Protein AF-A0A255QPX6-F1 (afdb_monomer)

Sequence (261 aa):
MFNPVVDSLRGLQQVSTLKQIQKKLGVGRASLGSLSESVSIFDPEPLKAIAASLATQIPKADPSKFDAFAHQLTAVDGSVFKTAVRVASLSWLPSKGGGTSVGKAVDGYRMHTHFEILRGIPERVDATPAKPKGKDDEKTVLSNALQPDRCYVTDRGYAKFELFNQINAIGSSYICRARDNSKPKLLQERPLTEDDQSAGVISDTEVVLGASASNHKTQTSDHRVRFIVIQVPPHARTGSKGSNCDGYLRLVTNVMDVPAE

Nearest PDB structures (foldseek):
  4dm0-assembly1_A-2  TM=4.269E-01  e=1.582E-06  Escherichia coli
  1muh-assembly1_A-2  TM=3.968E-01  e=2.021E-06  Escherichia coli
  3ecp-assembly1_A-2  TM=4.163E-01  e=6.454E-06  Escherichia coli
  1mus-assembly1_A-2  TM=4.184E-01  e=1.119E-05  Escherichia coli

Radius of gyration: 23.7 Å; Cα contacts (8 Å, |Δi|>4): 415; chains: 1; bounding box: 60×46×63 Å

Structure (mmCIF, N/CA/C/O backbone):
data_AF-A0A255QPX6-F1
#
_entry.id   AF-A0A255QPX6-F1
#
loop_
_atom_site.group_PDB
_atom_site.id
_atom_site.type_symbol
_atom_site.label_atom_id
_atom_site.label_alt_id
_atom_site.label_comp_id
_atom_site.label_asym_id
_atom_site.label_entity_id
_atom_site.label_seq_id
_atom_site.pdbx_PDB_ins_code
_atom_site.Cartn_x
_atom_site.Cartn_y
_atom_site.Cartn_z
_atom_site.occupancy
_atom_site.B_iso_or_equiv
_atom_site.auth_seq_id
_atom_site.auth_comp_id
_at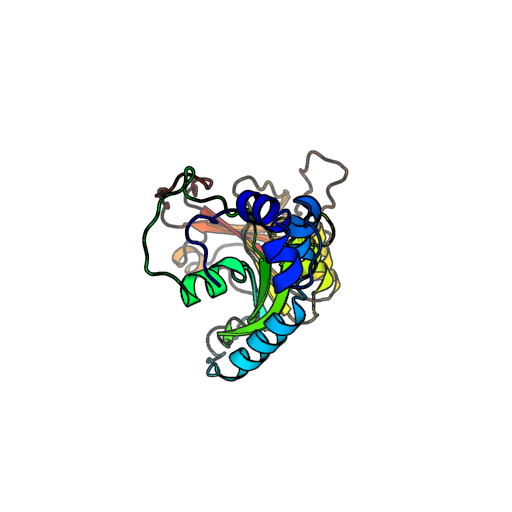om_site.auth_asym_id
_atom_site.auth_atom_id
_atom_site.pdbx_PDB_model_num
ATOM 1 N N . MET A 1 1 ? 38.443 -4.667 -24.207 1.00 35.50 1 MET A N 1
ATOM 2 C CA . MET A 1 1 ? 39.459 -3.625 -24.481 1.00 35.50 1 MET A CA 1
ATOM 3 C C . MET A 1 1 ? 39.299 -2.555 -23.407 1.00 35.50 1 MET A C 1
ATOM 5 O O . MET A 1 1 ? 38.420 -1.718 -23.539 1.00 35.50 1 MET A O 1
ATOM 9 N N . PHE A 1 2 ? 40.037 -2.660 -22.298 1.00 40.00 2 PHE A N 1
ATOM 10 C CA . PHE A 1 2 ? 39.969 -1.699 -21.190 1.00 40.00 2 PHE A CA 1
ATOM 11 C C . PHE A 1 2 ? 40.994 -0.590 -21.409 1.00 40.00 2 PHE A C 1
ATOM 13 O O . PHE A 1 2 ? 42.169 -0.877 -21.628 1.00 40.00 2 PHE A O 1
ATOM 20 N N . ASN A 1 3 ? 40.545 0.661 -21.329 1.00 45.88 3 ASN A N 1
ATOM 21 C CA . ASN A 1 3 ? 41.425 1.792 -21.089 1.00 45.88 3 ASN A CA 1
ATOM 22 C C . ASN A 1 3 ? 41.084 2.333 -19.688 1.00 45.88 3 ASN A C 1
ATOM 24 O O . ASN A 1 3 ? 40.008 2.913 -19.536 1.00 45.88 3 ASN A O 1
ATOM 28 N N . PRO A 1 4 ? 41.944 2.132 -18.671 1.00 53.84 4 PRO A N 1
ATOM 29 C CA . PRO A 1 4 ? 41.696 2.562 -17.287 1.00 53.84 4 PRO A CA 1
ATOM 30 C C . PRO A 1 4 ? 41.555 4.085 -17.124 1.00 53.84 4 PRO A C 1
ATOM 32 O O . PRO A 1 4 ? 41.241 4.560 -16.042 1.00 53.84 4 PRO A O 1
ATOM 35 N N . VAL A 1 5 ? 41.761 4.851 -18.197 1.00 57.84 5 VAL A N 1
ATOM 36 C CA . VAL A 1 5 ? 41.584 6.306 -18.244 1.00 57.84 5 VAL A CA 1
ATOM 37 C C . VAL A 1 5 ? 40.110 6.713 -18.434 1.00 57.84 5 VAL A C 1
ATOM 39 O O . VAL A 1 5 ? 39.766 7.877 -18.261 1.00 57.84 5 VAL A O 1
ATOM 42 N N . VAL A 1 6 ? 39.219 5.785 -18.807 1.00 59.41 6 VAL A N 1
ATOM 43 C CA . VAL A 1 6 ? 37.837 6.101 -19.206 1.00 59.41 6 VAL A CA 1
ATOM 44 C C . VAL A 1 6 ? 36.845 5.611 -18.152 1.00 59.41 6 VAL A C 1
ATOM 46 O O . VAL A 1 6 ? 36.385 4.475 -18.201 1.00 59.41 6 VAL A O 1
ATOM 49 N N . ASP A 1 7 ? 36.495 6.483 -17.211 1.00 61.50 7 ASP A N 1
ATOM 50 C CA . ASP A 1 7 ? 35.687 6.174 -16.019 1.00 61.50 7 ASP A CA 1
ATOM 51 C C . ASP A 1 7 ? 34.310 6.871 -15.986 1.00 61.50 7 ASP A C 1
ATOM 53 O O . ASP A 1 7 ? 33.536 6.712 -15.041 1.00 61.50 7 ASP A O 1
ATOM 57 N N . SER A 1 8 ? 33.977 7.648 -17.019 1.00 59.53 8 SER A N 1
ATOM 58 C CA . SER A 1 8 ? 32.772 8.479 -17.056 1.00 59.53 8 SER A CA 1
ATOM 59 C C . SER A 1 8 ? 32.094 8.485 -18.428 1.00 59.53 8 SER A C 1
ATOM 61 O O . SER A 1 8 ? 32.730 8.268 -19.460 1.00 59.53 8 SER A O 1
ATOM 63 N N . LEU A 1 9 ? 30.793 8.815 -18.467 1.00 59.62 9 LEU A N 1
ATOM 64 C CA . LEU A 1 9 ? 30.037 8.994 -19.721 1.00 59.62 9 LEU A CA 1
ATOM 65 C C . LEU A 1 9 ? 30.646 10.080 -20.623 1.00 59.62 9 LEU A C 1
ATOM 67 O O . LEU A 1 9 ? 30.595 9.980 -21.848 1.00 59.62 9 LEU A O 1
ATOM 71 N N . ARG A 1 10 ? 31.274 11.101 -20.025 1.00 68.31 10 ARG A N 1
ATOM 72 C CA . ARG A 1 10 ? 32.047 12.113 -20.761 1.00 68.31 10 ARG A CA 1
ATOM 73 C C . ARG A 1 10 ? 33.330 11.527 -21.342 1.00 68.31 10 ARG A C 1
ATOM 75 O O . ARG A 1 10 ? 33.638 11.811 -22.495 1.00 68.31 10 ARG A O 1
ATOM 82 N N . GLY A 1 11 ? 34.024 10.677 -20.587 1.00 72.69 11 GLY A N 1
ATOM 83 C CA . GLY A 1 11 ? 35.161 9.912 -21.090 1.00 72.69 11 GLY A CA 1
ATOM 84 C C . GLY A 1 11 ? 34.764 9.040 -22.282 1.00 72.69 11 GLY A C 1
ATOM 85 O O . GLY A 1 11 ? 35.402 9.106 -23.325 1.00 72.69 11 GLY A O 1
ATOM 86 N N . LEU A 1 12 ? 33.655 8.299 -22.191 1.00 70.88 12 LEU A N 1
ATOM 87 C CA . LEU A 1 12 ? 33.142 7.487 -23.302 1.00 70.88 12 LEU A CA 1
ATOM 88 C C . LEU A 1 12 ? 32.776 8.333 -24.527 1.00 70.88 12 LEU A C 1
ATOM 90 O O . LEU A 1 12 ? 33.110 7.960 -25.651 1.00 70.88 12 LEU A O 1
ATOM 94 N N . GLN A 1 13 ? 32.165 9.503 -24.325 1.00 76.81 13 GLN A N 1
ATOM 95 C CA . GLN A 1 13 ? 31.899 10.446 -25.410 1.00 76.81 13 GLN A CA 1
ATOM 96 C C . GLN A 1 13 ? 33.199 10.887 -26.101 1.00 76.81 13 GLN A C 1
ATOM 98 O O . GLN A 1 13 ? 33.278 10.869 -27.328 1.00 76.81 13 GLN A O 1
ATOM 103 N N . GLN A 1 14 ? 34.225 11.260 -25.334 1.00 76.44 14 GLN A N 1
ATOM 104 C CA . GLN A 1 14 ? 35.524 11.690 -25.862 1.00 76.44 14 GLN A CA 1
ATOM 105 C C . GLN A 1 14 ? 36.247 10.554 -26.587 1.00 76.44 14 GLN A C 1
ATOM 107 O O . GLN A 1 14 ? 36.809 10.749 -27.655 1.00 76.44 14 GLN A O 1
ATOM 112 N N . VAL A 1 15 ? 36.173 9.342 -26.056 1.00 80.06 15 VAL A N 1
ATOM 113 C CA . VAL A 1 15 ? 36.783 8.142 -26.636 1.00 80.06 15 VAL A CA 1
ATOM 114 C C . VAL A 1 15 ? 36.078 7.745 -27.932 1.00 80.06 15 VAL A C 1
ATOM 116 O O . VAL A 1 15 ? 36.731 7.342 -28.892 1.00 80.06 15 VAL A O 1
ATOM 119 N N . SER A 1 16 ? 34.761 7.954 -28.013 1.00 76.62 16 SER A N 1
ATOM 120 C CA . SER A 1 16 ? 33.981 7.724 -29.233 1.00 76.62 16 SER A CA 1
ATOM 121 C C . SER A 1 16 ? 34.338 8.670 -30.388 1.00 76.62 16 SER A C 1
ATOM 123 O O . SER A 1 16 ? 33.919 8.420 -31.515 1.00 76.62 16 SER A O 1
ATOM 125 N N . THR A 1 17 ? 35.112 9.743 -30.160 1.00 80.38 17 THR A N 1
ATOM 126 C CA . THR A 1 17 ? 35.624 10.609 -31.243 1.00 80.38 17 THR A CA 1
ATOM 127 C C . THR A 1 17 ? 36.955 10.121 -31.821 1.00 80.38 17 THR A C 1
ATOM 129 O O . THR A 1 17 ? 37.371 10.590 -32.882 1.00 80.38 17 THR A O 1
ATOM 132 N N . LEU A 1 18 ? 37.622 9.159 -31.172 1.00 85.50 18 LEU A N 1
ATOM 133 C CA . LEU A 1 18 ? 38.900 8.628 -31.635 1.00 85.50 18 LEU A CA 1
ATOM 134 C C . LEU A 1 18 ? 38.694 7.722 -32.854 1.00 85.50 18 LEU A C 1
ATOM 136 O O . LEU A 1 18 ? 38.097 6.648 -32.758 1.00 85.50 18 LEU A O 1
ATOM 140 N N . LYS A 1 19 ? 39.272 8.110 -33.999 1.00 81.06 19 LYS A N 1
ATOM 14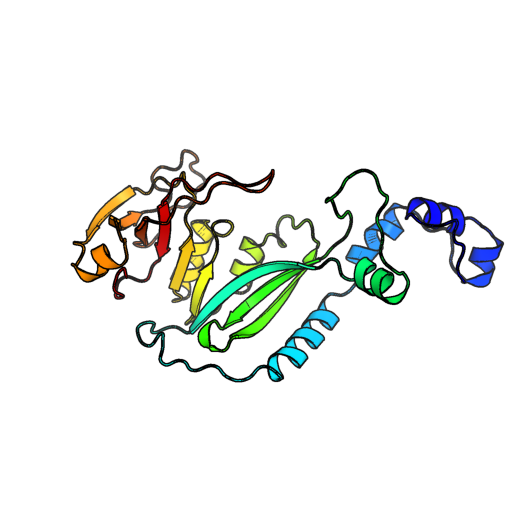1 C CA . LYS A 1 19 ? 39.158 7.376 -35.277 1.00 81.06 19 LYS A CA 1
ATOM 142 C C . LYS A 1 19 ? 39.552 5.898 -35.171 1.00 81.06 19 LYS A C 1
ATOM 144 O O . LYS A 1 19 ? 38.943 5.049 -35.813 1.00 81.06 19 LYS A O 1
ATOM 149 N N . GLN A 1 20 ? 40.553 5.572 -34.349 1.00 78.75 20 GLN A N 1
ATOM 150 C CA . GLN A 1 20 ? 40.976 4.182 -34.136 1.00 78.75 20 GLN A CA 1
ATOM 151 C C . GLN A 1 20 ? 39.896 3.334 -33.456 1.00 78.75 20 GLN A C 1
ATOM 153 O O . GLN A 1 20 ? 39.769 2.150 -33.755 1.00 78.75 20 GLN A O 1
ATOM 158 N N . ILE A 1 21 ? 39.118 3.930 -32.555 1.00 77.06 21 ILE A N 1
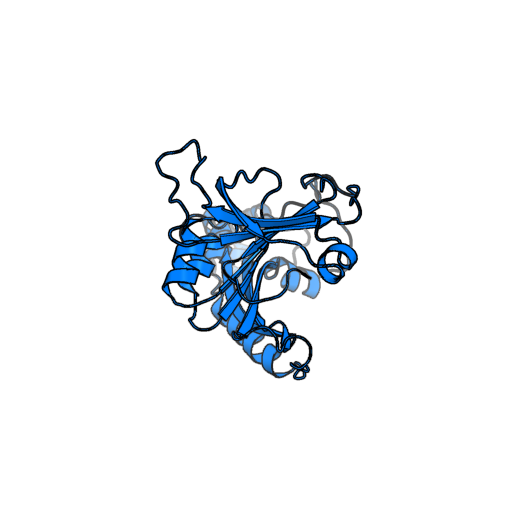ATOM 159 C CA . ILE A 1 21 ? 38.064 3.243 -31.807 1.00 77.06 21 ILE A CA 1
ATOM 160 C C . ILE A 1 21 ? 36.816 3.110 -32.670 1.00 77.06 21 ILE A C 1
ATOM 162 O O . ILE A 1 21 ? 36.255 2.022 -32.743 1.00 77.06 21 ILE A O 1
ATOM 166 N N . GLN A 1 22 ? 36.463 4.158 -33.415 1.00 81.62 22 GLN A N 1
ATOM 167 C CA . GLN A 1 22 ? 35.389 4.105 -34.410 1.00 81.62 22 GLN A CA 1
ATOM 168 C C . GLN A 1 22 ? 35.636 3.001 -35.444 1.00 81.62 22 GLN A C 1
ATOM 170 O O . GLN A 1 22 ? 34.747 2.209 -35.738 1.00 81.62 22 GLN A O 1
ATOM 175 N N . LYS A 1 23 ? 36.877 2.875 -35.933 1.00 79.56 23 LYS A N 1
ATOM 176 C CA . LYS A 1 23 ? 37.257 1.825 -36.886 1.00 79.56 23 LYS A CA 1
ATOM 177 C C . LYS A 1 23 ? 37.252 0.420 -36.271 1.00 79.56 23 LYS A C 1
ATOM 179 O O . LYS A 1 23 ? 36.915 -0.533 -36.960 1.00 79.56 23 LYS A O 1
ATOM 184 N N . LYS A 1 24 ? 37.634 0.280 -34.996 1.00 76.75 24 LYS A N 1
ATOM 185 C CA . LYS A 1 24 ? 37.677 -1.017 -34.294 1.00 76.75 24 LYS A CA 1
ATOM 186 C C . LYS A 1 24 ? 36.301 -1.526 -33.870 1.00 76.75 24 LYS A C 1
ATOM 188 O O . LYS A 1 24 ? 36.093 -2.730 -33.864 1.00 76.75 24 LYS A O 1
ATOM 193 N N . LEU A 1 25 ? 35.404 -0.626 -33.475 1.00 72.38 25 LEU A N 1
ATOM 194 C CA . LEU A 1 25 ? 34.074 -0.970 -32.968 1.00 72.38 25 LEU A CA 1
ATOM 195 C C . LEU A 1 25 ? 32.968 -0.795 -34.018 1.00 72.38 25 LEU A C 1
ATOM 197 O O . LEU A 1 25 ? 31.840 -1.195 -33.766 1.00 72.38 25 LEU A O 1
ATOM 201 N N . GLY A 1 26 ? 33.269 -0.198 -35.176 1.00 77.69 26 GLY A N 1
ATOM 202 C CA . GLY A 1 26 ? 32.294 0.033 -36.246 1.00 77.69 26 GLY A CA 1
ATOM 203 C C . GLY A 1 26 ? 31.220 1.068 -35.899 1.00 77.69 26 GLY A C 1
ATOM 204 O O . GLY A 1 26 ? 30.192 1.126 -36.564 1.00 77.69 26 GLY A O 1
ATOM 205 N N . VAL A 1 27 ? 31.438 1.878 -34.860 1.00 75.00 27 VAL A N 1
ATOM 206 C CA . VAL A 1 27 ? 30.469 2.866 -34.368 1.00 75.00 27 VAL A CA 1
ATOM 207 C C . VAL A 1 27 ? 30.934 4.291 -34.652 1.00 75.00 27 VAL A C 1
ATOM 209 O O . VAL A 1 27 ? 32.126 4.597 -34.601 1.00 75.00 27 VAL A O 1
ATOM 212 N N . GLY A 1 28 ? 29.980 5.175 -34.948 1.00 77.38 28 GLY A N 1
ATOM 213 C CA . GLY A 1 28 ? 30.224 6.610 -35.084 1.00 77.38 28 GLY A CA 1
ATOM 214 C C . GLY A 1 28 ? 30.421 7.311 -33.735 1.00 77.38 28 GLY A C 1
ATOM 215 O O . GLY A 1 28 ? 30.423 6.693 -32.670 1.00 77.38 28 GLY A O 1
ATOM 216 N N . ARG A 1 29 ? 30.567 8.640 -33.772 1.00 79.62 29 ARG A N 1
ATOM 217 C CA . ARG A 1 29 ? 30.618 9.465 -32.557 1.00 79.62 29 ARG A CA 1
ATOM 218 C C . ARG A 1 29 ? 29.315 9.314 -31.766 1.00 79.62 29 ARG A C 1
ATOM 220 O O . ARG A 1 29 ? 28.246 9.607 -32.294 1.00 79.62 29 ARG A O 1
ATOM 227 N N . ALA A 1 30 ? 29.421 8.979 -30.485 1.00 74.00 30 ALA A N 1
ATOM 228 C CA . ALA A 1 30 ? 28.289 8.991 -29.570 1.00 74.00 30 ALA A CA 1
ATOM 229 C C . ALA A 1 30 ? 28.134 10.390 -28.950 1.00 74.00 30 ALA A C 1
ATOM 231 O O . ALA A 1 30 ? 29.112 11.022 -28.536 1.00 74.00 30 ALA A O 1
ATOM 232 N N . SER A 1 31 ? 26.909 10.911 -28.899 1.00 73.12 31 SER A N 1
ATOM 233 C CA . SER A 1 31 ? 26.604 12.143 -28.165 1.00 73.12 31 SER A CA 1
ATOM 234 C C . SER A 1 31 ? 26.287 11.819 -26.701 1.00 73.12 31 SER A C 1
ATOM 236 O O . SER A 1 31 ? 25.840 10.719 -26.385 1.00 73.12 31 SER A O 1
ATOM 238 N N . LEU A 1 32 ? 26.486 12.782 -25.792 1.00 63.31 32 LEU A N 1
ATOM 239 C CA . LEU A 1 32 ? 26.073 12.620 -24.390 1.00 63.31 32 LEU A CA 1
ATOM 240 C C . LEU A 1 32 ? 24.570 12.339 -24.262 1.00 63.31 32 LEU A C 1
ATOM 242 O O . LEU A 1 32 ? 24.183 11.545 -23.414 1.00 63.31 32 LEU A O 1
ATOM 246 N N . GLY A 1 33 ? 23.746 12.955 -25.117 1.00 60.12 33 GLY A N 1
ATOM 247 C CA . GLY A 1 33 ? 22.304 12.702 -25.167 1.00 60.12 33 GLY A CA 1
ATOM 248 C C . GLY A 1 33 ? 21.988 11.252 -25.530 1.00 60.12 33 GLY A C 1
ATOM 249 O O . GLY A 1 33 ? 21.270 10.594 -24.793 1.00 60.12 33 GLY A O 1
ATOM 250 N N . SER A 1 34 ? 22.622 10.717 -26.577 1.00 61.22 34 SER A N 1
ATOM 251 C CA . SER A 1 34 ? 22.433 9.324 -27.011 1.00 61.22 34 SER A CA 1
ATOM 252 C C . SER A 1 34 ? 22.924 8.304 -25.972 1.00 61.22 34 SER A C 1
ATOM 254 O O . SER A 1 34 ? 22.276 7.286 -25.744 1.00 61.22 34 SER A O 1
ATOM 256 N N . LEU A 1 35 ? 24.028 8.593 -25.271 1.00 61.75 35 LEU A N 1
ATOM 257 C CA . LEU A 1 35 ? 24.511 7.748 -24.170 1.00 61.75 35 LEU A CA 1
ATOM 258 C C . LEU A 1 35 ? 23.591 7.817 -22.942 1.00 61.75 35 LEU A C 1
ATOM 260 O O . LEU A 1 35 ? 23.391 6.804 -22.279 1.00 61.75 35 LEU A O 1
ATOM 264 N N . SER A 1 36 ? 23.006 8.981 -22.653 1.00 54.50 36 SER A N 1
ATOM 265 C CA . SER A 1 36 ? 22.029 9.150 -21.570 1.00 54.50 36 SER A CA 1
ATOM 266 C C . SER A 1 36 ? 20.666 8.524 -21.897 1.00 54.50 36 SER A C 1
ATOM 268 O O . SER A 1 36 ? 19.962 8.118 -20.978 1.00 54.50 36 SER A O 1
ATOM 270 N N . GLU A 1 37 ? 20.307 8.412 -23.180 1.00 52.38 37 GLU A N 1
ATOM 271 C CA . GLU A 1 37 ? 19.119 7.689 -23.657 1.00 52.38 37 GLU A CA 1
ATOM 272 C C . GLU A 1 37 ? 19.296 6.164 -23.651 1.00 52.38 37 GLU A C 1
ATOM 274 O O . GLU A 1 37 ? 18.311 5.433 -23.700 1.00 52.38 37 GLU A O 1
ATOM 279 N N . SER A 1 38 ? 20.518 5.636 -23.524 1.00 52.62 38 SER A N 1
ATOM 280 C CA . SER A 1 38 ? 20.736 4.178 -23.473 1.00 52.62 38 SER A CA 1
ATOM 281 C C . SER A 1 38 ? 20.004 3.494 -22.306 1.00 52.62 38 SER A C 1
ATOM 283 O O . SER A 1 38 ? 19.569 2.353 -22.434 1.00 52.62 38 SER A O 1
ATOM 285 N N . VAL A 1 39 ? 19.774 4.219 -21.205 1.00 49.09 39 VAL A N 1
ATOM 286 C CA . VAL A 1 39 ? 18.986 3.764 -20.044 1.00 49.09 39 VAL A CA 1
ATOM 287 C C . VAL A 1 39 ? 17.479 3.734 -20.350 1.00 49.09 39 VAL A C 1
ATOM 289 O O . VAL A 1 39 ? 16.746 2.967 -19.741 1.00 49.09 39 VAL A O 1
ATOM 292 N N . SER A 1 40 ? 17.003 4.527 -21.317 1.00 49.84 40 SER A N 1
ATOM 293 C CA . SER A 1 40 ? 15.626 4.441 -21.835 1.00 49.84 40 SER A CA 1
ATOM 294 C C . SER A 1 40 ? 15.447 3.412 -22.956 1.00 49.84 40 SER A C 1
ATOM 296 O O . SER A 1 40 ? 14.315 3.130 -23.330 1.00 49.84 40 SER A O 1
ATOM 298 N N . ILE A 1 41 ? 16.540 2.855 -23.492 1.00 48.09 41 ILE A N 1
ATOM 299 C CA . ILE A 1 41 ? 16.529 1.860 -24.582 1.00 48.09 41 ILE A CA 1
ATOM 300 C C . ILE A 1 41 ? 16.632 0.422 -24.036 1.00 48.09 41 ILE A C 1
ATOM 302 O O . ILE A 1 41 ? 16.395 -0.538 -24.766 1.00 48.09 41 ILE A O 1
ATOM 306 N N . PHE A 1 42 ? 16.968 0.242 -22.756 1.00 51.81 42 PHE A N 1
ATOM 307 C CA . PHE A 1 42 ? 17.017 -1.087 -22.155 1.00 51.81 42 PHE A CA 1
ATOM 308 C C . PHE A 1 42 ? 15.599 -1.576 -21.840 1.00 51.81 42 PHE A C 1
ATOM 310 O O . PHE A 1 42 ? 14.916 -1.007 -20.989 1.00 51.81 42 PHE A O 1
ATOM 317 N N . ASP A 1 43 ? 15.174 -2.632 -22.530 1.00 56.53 43 ASP A N 1
ATOM 318 C CA . ASP A 1 43 ? 13.883 -3.275 -22.307 1.00 56.53 43 ASP A CA 1
ATOM 319 C C . ASP A 1 43 ? 13.836 -3.892 -20.891 1.00 56.53 43 ASP A C 1
ATOM 321 O O . ASP A 1 43 ? 14.721 -4.684 -20.545 1.00 56.53 43 ASP A O 1
ATOM 325 N N . PRO A 1 44 ? 12.867 -3.519 -20.034 1.00 59.88 44 PRO A N 1
ATOM 326 C CA . PRO A 1 44 ? 12.699 -4.111 -18.711 1.00 59.88 44 PRO A CA 1
ATOM 327 C C . PRO A 1 44 ? 12.092 -5.524 -18.725 1.00 59.88 44 PRO A C 1
ATOM 329 O O . PRO A 1 44 ? 12.206 -6.229 -17.717 1.00 59.88 44 PRO A O 1
ATOM 332 N N . GLU A 1 45 ? 11.461 -5.965 -19.817 1.00 65.88 45 GLU A N 1
ATOM 333 C CA . GLU A 1 45 ? 10.769 -7.264 -19.878 1.00 65.88 45 GLU A CA 1
ATOM 334 C C . GLU A 1 45 ? 11.664 -8.479 -19.538 1.00 65.88 45 GLU A C 1
ATOM 336 O O . GLU A 1 45 ? 11.217 -9.359 -18.794 1.00 65.88 45 GLU A O 1
ATOM 341 N N . PRO A 1 46 ? 12.951 -8.546 -19.936 1.00 66.31 46 PRO A N 1
ATOM 342 C CA . PRO A 1 46 ? 13.840 -9.631 -19.519 1.00 66.31 46 PRO A CA 1
ATOM 343 C C . PRO A 1 46 ? 14.034 -9.739 -17.996 1.00 66.31 46 PRO A C 1
ATOM 345 O O . PRO A 1 46 ? 14.149 -10.845 -17.469 1.00 66.31 46 PRO A O 1
ATOM 348 N N . LEU A 1 47 ? 14.041 -8.620 -17.258 1.00 60.97 47 LEU A N 1
ATOM 349 C CA . LEU A 1 47 ? 14.165 -8.644 -15.791 1.00 60.97 47 LEU A CA 1
ATOM 350 C C . LEU A 1 47 ? 12.907 -9.209 -15.126 1.00 60.97 47 LEU A C 1
ATOM 352 O O . LEU A 1 47 ? 13.004 -9.938 -14.138 1.00 60.97 47 LEU A O 1
ATOM 356 N N . LYS A 1 48 ? 11.736 -8.913 -15.691 1.00 64.75 48 LYS A N 1
ATOM 357 C CA . LYS A 1 48 ? 10.453 -9.467 -15.252 1.00 64.75 48 LYS A CA 1
ATOM 358 C C . LYS A 1 48 ? 10.399 -10.980 -15.456 1.00 64.75 48 LYS A C 1
ATOM 360 O O . LYS A 1 48 ? 9.972 -11.692 -14.550 1.00 64.75 48 LYS A O 1
ATOM 365 N N . ALA A 1 49 ? 10.916 -11.483 -16.579 1.00 69.50 49 ALA A N 1
ATOM 366 C CA . ALA A 1 49 ? 11.024 -12.922 -16.825 1.00 69.50 49 ALA A CA 1
ATOM 367 C C . ALA A 1 49 ? 11.945 -13.628 -15.809 1.00 69.50 49 ALA A C 1
ATOM 369 O O . ALA A 1 49 ? 11.594 -14.686 -15.287 1.00 69.50 49 ALA A O 1
ATOM 370 N N . ILE A 1 50 ? 13.092 -13.023 -15.471 1.00 69.25 50 ILE A N 1
ATOM 371 C CA . ILE A 1 50 ? 14.004 -13.554 -14.442 1.00 69.25 50 ILE A CA 1
ATOM 372 C C . ILE A 1 50 ? 13.323 -13.572 -13.069 1.00 69.25 50 ILE A C 1
ATOM 374 O O . ILE A 1 50 ? 13.389 -14.578 -12.366 1.00 69.25 50 ILE A O 1
ATOM 378 N N . ALA A 1 51 ? 12.644 -12.486 -12.691 1.00 66.62 51 ALA A N 1
ATOM 379 C CA . ALA A 1 51 ? 11.937 -12.412 -11.416 1.00 66.62 51 ALA A CA 1
ATOM 380 C C . ALA A 1 51 ? 10.822 -13.467 -11.316 1.00 66.62 51 ALA A C 1
ATOM 382 O O . ALA A 1 51 ? 10.744 -14.168 -10.309 1.00 66.62 51 ALA A O 1
ATOM 383 N N . ALA A 1 52 ? 10.026 -13.643 -12.376 1.00 71.06 52 ALA A N 1
ATOM 384 C CA . ALA A 1 52 ? 8.996 -14.679 -12.443 1.00 71.06 52 ALA A CA 1
ATOM 385 C C . ALA A 1 52 ? 9.589 -16.094 -12.314 1.00 71.06 52 ALA A C 1
ATOM 387 O O . ALA A 1 52 ? 9.056 -16.924 -11.582 1.00 71.06 52 ALA A O 1
ATOM 388 N N . SER A 1 53 ? 10.729 -16.358 -12.962 1.00 69.50 53 SER A N 1
ATOM 389 C CA . SER A 1 53 ? 11.429 -17.643 -12.851 1.00 69.50 53 SER A CA 1
ATOM 390 C C . SER A 1 53 ? 12.018 -17.902 -11.460 1.00 69.50 53 SER A C 1
ATOM 392 O O . SER A 1 53 ? 12.170 -19.060 -11.075 1.00 69.50 53 SER A O 1
ATOM 394 N N . LEU A 1 54 ? 12.410 -16.863 -10.723 1.00 67.44 54 LEU A N 1
ATOM 395 C CA . LEU A 1 54 ? 12.923 -17.005 -9.358 1.00 67.44 54 LEU A CA 1
ATOM 396 C C . LEU A 1 54 ? 11.789 -17.147 -8.338 1.00 67.44 54 LEU A C 1
ATOM 398 O O . LEU A 1 54 ? 11.956 -17.853 -7.346 1.00 67.44 54 LEU A O 1
ATOM 402 N N . ALA A 1 55 ? 10.626 -16.543 -8.598 1.00 65.88 55 ALA A N 1
ATOM 403 C CA . ALA A 1 55 ? 9.450 -16.647 -7.735 1.00 65.88 55 ALA A CA 1
ATOM 404 C C . ALA A 1 55 ? 9.006 -18.105 -7.518 1.00 65.88 55 ALA A C 1
ATOM 406 O O . ALA A 1 55 ? 8.547 -18.455 -6.434 1.00 65.88 55 ALA A O 1
ATOM 407 N N . THR A 1 56 ? 9.210 -18.985 -8.506 1.00 70.94 56 THR A N 1
ATOM 408 C CA . THR A 1 56 ? 8.854 -20.411 -8.403 1.00 70.94 56 THR A CA 1
ATOM 409 C C . THR A 1 56 ? 9.766 -21.220 -7.479 1.00 70.94 56 THR A C 1
ATOM 411 O O . THR A 1 56 ? 9.456 -22.371 -7.188 1.00 70.94 56 THR A O 1
ATOM 414 N N . GLN A 1 57 ? 10.903 -20.667 -7.045 1.00 70.25 57 GLN A N 1
ATOM 415 C CA . GLN A 1 57 ? 11.880 -21.363 -6.194 1.00 70.25 57 GLN A CA 1
ATOM 416 C C . GLN A 1 57 ? 11.663 -21.104 -4.698 1.00 70.25 57 GLN A C 1
ATOM 418 O O . GLN A 1 57 ? 12.378 -21.659 -3.865 1.00 70.25 57 GLN A O 1
ATOM 423 N N . ILE A 1 58 ? 10.697 -20.257 -4.346 1.00 62.72 58 ILE A N 1
ATOM 424 C CA . ILE A 1 58 ? 10.429 -19.884 -2.961 1.00 62.72 58 ILE A CA 1
ATOM 425 C C . ILE A 1 58 ? 9.425 -20.885 -2.355 1.00 62.72 58 ILE A C 1
ATOM 427 O O . ILE A 1 58 ? 8.406 -21.185 -2.984 1.00 62.72 58 ILE A O 1
ATOM 431 N N . PRO A 1 59 ? 9.689 -21.434 -1.154 1.00 58.62 59 PRO A N 1
ATOM 432 C CA . PRO A 1 59 ? 8.773 -22.360 -0.493 1.00 58.62 59 PRO A CA 1
ATOM 433 C C . PRO A 1 59 ? 7.442 -21.685 -0.136 1.00 58.62 59 PRO A C 1
ATOM 435 O O . PRO A 1 59 ? 7.406 -20.516 0.237 1.00 58.62 59 PRO A O 1
ATOM 438 N N . LYS A 1 60 ? 6.339 -22.442 -0.214 1.00 57.88 60 LYS A N 1
ATOM 439 C CA . LYS A 1 60 ? 5.013 -21.968 0.211 1.00 57.88 60 LYS A CA 1
ATOM 440 C C . LYS A 1 60 ? 5.013 -21.713 1.718 1.00 57.88 60 LYS A C 1
ATOM 442 O O . LYS A 1 60 ? 5.382 -22.606 2.478 1.00 57.88 60 LYS A O 1
ATOM 447 N N . ALA A 1 61 ? 4.565 -20.535 2.134 1.00 58.25 61 ALA A N 1
ATOM 448 C CA . ALA A 1 61 ? 4.354 -20.231 3.544 1.00 58.25 61 ALA A CA 1
ATOM 449 C C . ALA A 1 61 ? 2.917 -20.553 4.007 1.00 58.25 61 ALA A C 1
ATOM 451 O O . ALA A 1 61 ? 2.009 -20.761 3.197 1.00 58.25 61 ALA A O 1
ATOM 452 N N . ASP A 1 62 ? 2.777 -20.705 5.326 1.00 58.09 62 ASP A N 1
ATOM 453 C CA . ASP A 1 62 ? 1.580 -21.184 6.022 1.00 58.09 62 ASP A CA 1
ATOM 454 C C . ASP A 1 62 ? 0.549 -20.045 6.193 1.00 58.09 62 ASP A C 1
ATOM 456 O O . ASP A 1 62 ? 0.862 -19.042 6.844 1.00 58.09 62 ASP A O 1
ATOM 460 N N . PRO A 1 63 ? -0.661 -20.161 5.613 1.00 57.78 63 PRO A N 1
ATOM 461 C CA . PRO A 1 63 ? -1.675 -19.106 5.640 1.00 57.78 63 PRO A CA 1
ATOM 462 C C . PRO A 1 63 ? -2.390 -18.947 6.992 1.00 57.78 63 PRO A C 1
ATOM 464 O O . PRO A 1 63 ? -3.008 -17.907 7.206 1.00 57.78 63 PRO A O 1
ATOM 467 N N . SER A 1 64 ? -2.268 -19.913 7.914 1.00 58.53 64 SER A N 1
ATOM 468 C CA . SER A 1 64 ? -3.056 -19.996 9.163 1.00 58.53 64 SER A CA 1
ATOM 469 C C . SER A 1 64 ? -2.920 -18.806 10.125 1.00 58.53 64 SER A C 1
ATOM 471 O O . SER A 1 64 ? -3.698 -18.661 11.062 1.00 58.53 64 SER A O 1
ATOM 473 N N . LYS A 1 65 ? -1.938 -17.921 9.919 1.00 56.56 65 LYS A N 1
ATOM 474 C CA . LYS A 1 65 ? -1.718 -16.743 10.775 1.00 56.56 65 LYS A CA 1
ATOM 475 C C . LYS A 1 65 ? -2.612 -15.541 10.452 1.00 56.56 65 LYS A C 1
ATOM 477 O O . LYS A 1 65 ? -2.530 -14.548 11.167 1.00 56.56 65 LYS A O 1
ATOM 482 N N . PHE A 1 66 ? -3.423 -15.594 9.392 1.00 59.81 66 PHE A N 1
ATOM 483 C CA . PHE A 1 66 ? -4.174 -14.432 8.895 1.00 59.81 66 PHE A CA 1
ATOM 484 C C . PHE A 1 66 ? -5.606 -14.765 8.443 1.00 59.81 66 PHE A C 1
ATOM 486 O O . PHE A 1 66 ? -6.163 -14.059 7.601 1.00 59.81 66 PHE A O 1
ATOM 493 N N . ASP A 1 67 ? -6.223 -15.795 9.028 1.00 64.12 67 ASP A N 1
ATOM 494 C CA . ASP A 1 67 ? -7.579 -16.268 8.687 1.00 64.12 67 ASP A CA 1
ATOM 495 C C . ASP A 1 67 ? -8.677 -15.192 8.830 1.00 64.12 67 ASP A C 1
ATOM 497 O O . ASP A 1 67 ? -9.761 -15.323 8.266 1.00 64.12 67 ASP A O 1
ATOM 501 N N . ALA A 1 68 ? -8.396 -14.100 9.546 1.00 62.84 68 ALA A N 1
ATOM 502 C CA . ALA A 1 68 ? -9.305 -12.967 9.710 1.00 62.84 68 ALA A CA 1
ATOM 503 C C . ALA A 1 68 ? -9.509 -12.129 8.429 1.00 62.84 68 ALA A C 1
ATOM 505 O O . ALA A 1 68 ? -10.461 -11.352 8.354 1.00 62.84 68 ALA A O 1
ATOM 506 N N . PHE A 1 69 ? -8.640 -12.252 7.417 1.00 64.00 69 PHE A N 1
ATOM 507 C CA . PHE A 1 69 ? -8.753 -11.490 6.171 1.00 64.00 69 PHE A CA 1
ATOM 508 C C . PHE A 1 69 ? -9.389 -12.330 5.058 1.00 64.00 69 PHE A C 1
ATOM 510 O O . PHE A 1 69 ? -8.811 -13.306 4.593 1.00 64.00 69 PHE A O 1
ATOM 517 N N . ALA A 1 70 ? -10.552 -11.896 4.560 1.00 67.19 70 ALA A N 1
ATOM 518 C CA . ALA A 1 70 ? -11.259 -12.570 3.464 1.00 67.19 70 ALA A CA 1
ATOM 519 C C . ALA A 1 70 ? -10.550 -12.463 2.094 1.00 67.19 70 ALA A C 1
ATOM 521 O O . ALA A 1 70 ? -10.838 -13.241 1.187 1.00 67.19 70 ALA A O 1
ATOM 522 N N . HIS A 1 71 ? -9.628 -11.505 1.936 1.00 67.88 71 HIS A N 1
ATOM 523 C CA . HIS A 1 71 ? -8.940 -11.202 0.677 1.00 67.88 71 HIS A CA 1
ATOM 524 C C . HIS A 1 71 ? -7.458 -11.591 0.706 1.00 67.88 71 HIS A C 1
ATOM 526 O O . HIS A 1 71 ? -6.819 -11.600 1.760 1.00 67.88 71 HIS A O 1
ATOM 532 N N . GLN A 1 72 ? -6.867 -11.810 -0.474 1.00 67.44 72 GLN A N 1
ATOM 533 C CA . GLN A 1 72 ? -5.446 -12.140 -0.588 1.00 67.44 72 GLN A CA 1
ATOM 534 C C . GLN A 1 72 ? -4.561 -10.947 -0.179 1.00 67.44 72 GLN A C 1
ATOM 536 O O . GLN A 1 72 ? -4.541 -9.899 -0.836 1.00 67.44 72 GLN A O 1
ATOM 541 N N . LEU A 1 73 ? -3.796 -11.115 0.903 1.00 63.59 73 LEU A N 1
ATOM 542 C CA . LEU A 1 73 ? -2.878 -10.102 1.430 1.00 63.59 73 LEU A CA 1
ATOM 543 C C . LEU A 1 73 ? -1.689 -9.872 0.482 1.00 63.59 73 LEU A C 1
ATOM 545 O O . LEU A 1 73 ? -0.831 -10.741 0.307 1.00 63.59 73 LEU A O 1
ATOM 549 N N . THR A 1 74 ? -1.624 -8.675 -0.103 1.00 66.62 74 THR A N 1
ATOM 550 C CA . THR A 1 74 ? -0.608 -8.277 -1.087 1.00 66.62 74 THR A CA 1
ATOM 551 C C . THR A 1 74 ? 0.127 -7.023 -0.611 1.00 66.62 74 THR A C 1
ATOM 553 O O . THR A 1 74 ? -0.431 -5.927 -0.616 1.00 66.62 74 THR A O 1
ATOM 556 N N . ALA A 1 75 ? 1.388 -7.159 -0.208 1.00 65.06 75 ALA A N 1
ATOM 557 C CA . ALA A 1 75 ? 2.263 -6.026 0.069 1.00 65.06 75 ALA A CA 1
ATOM 558 C C . ALA A 1 75 ? 2.742 -5.421 -1.250 1.00 65.06 75 ALA A C 1
ATOM 560 O O . ALA A 1 75 ? 3.130 -6.146 -2.163 1.00 65.06 75 ALA A O 1
ATOM 561 N N . VAL A 1 76 ? 2.743 -4.096 -1.352 1.00 59.03 76 VAL A N 1
ATOM 562 C CA . VAL A 1 76 ? 3.262 -3.401 -2.534 1.00 59.03 76 VAL A CA 1
ATOM 563 C C . VAL A 1 76 ? 4.404 -2.491 -2.124 1.00 59.03 76 VAL A C 1
ATOM 565 O O . VAL A 1 76 ? 4.223 -1.601 -1.294 1.00 59.03 76 VAL A O 1
ATOM 568 N N . ASP A 1 77 ? 5.573 -2.703 -2.729 1.00 60.84 77 ASP A N 1
ATOM 569 C CA . ASP A 1 77 ? 6.751 -1.864 -2.508 1.00 60.84 77 ASP A CA 1
ATOM 570 C C . ASP A 1 77 ? 7.492 -1.540 -3.815 1.00 60.84 77 ASP A C 1
ATOM 572 O O . ASP A 1 77 ? 7.514 -2.323 -4.771 1.00 60.84 77 ASP A O 1
ATOM 576 N N . GLY A 1 78 ? 8.093 -0.349 -3.847 1.00 46.62 78 GLY A N 1
ATOM 577 C CA . GLY A 1 78 ? 8.857 0.195 -4.965 1.00 46.62 78 GLY A CA 1
ATOM 578 C C . GLY A 1 78 ? 10.354 0.219 -4.653 1.00 46.62 78 GLY A C 1
ATOM 579 O O . GLY A 1 78 ? 10.855 1.136 -4.005 1.00 46.62 78 GLY A O 1
ATOM 580 N N . SER A 1 79 ? 11.113 -0.748 -5.164 1.00 52.88 79 SER A N 1
ATOM 581 C CA . SER A 1 79 ? 12.560 -0.856 -4.936 1.00 52.88 79 SER A CA 1
ATOM 582 C C . SER A 1 79 ? 13.370 -0.372 -6.136 1.00 52.88 79 SER A C 1
ATOM 584 O O . SER A 1 79 ? 13.221 -0.868 -7.247 1.00 52.88 79 SER A O 1
ATOM 586 N N . VAL A 1 80 ? 14.285 0.583 -5.940 1.00 51.59 80 VAL A N 1
ATOM 587 C CA . VAL A 1 80 ? 15.182 1.038 -7.019 1.00 51.59 80 VAL A CA 1
ATOM 588 C C . VAL A 1 80 ? 16.427 0.161 -7.082 1.00 51.59 80 VAL A C 1
ATOM 590 O O . VAL A 1 80 ? 17.339 0.295 -6.259 1.00 51.59 80 VAL A O 1
ATOM 593 N N . PHE A 1 81 ? 16.511 -0.685 -8.104 1.00 53.03 81 PHE A N 1
ATOM 594 C CA . PHE A 1 81 ? 17.701 -1.473 -8.369 1.00 53.03 81 PHE A CA 1
ATOM 595 C C . PHE A 1 81 ? 18.662 -0.702 -9.278 1.00 53.03 81 PHE A C 1
ATOM 597 O O . PHE A 1 81 ? 18.358 -0.263 -10.391 1.00 53.03 81 PHE A O 1
ATOM 604 N N . LYS A 1 82 ? 19.882 -0.523 -8.776 1.00 52.72 82 LYS A N 1
ATOM 605 C CA . LYS A 1 82 ? 21.010 -0.013 -9.554 1.00 52.72 82 LYS A CA 1
ATOM 606 C C . LYS A 1 82 ? 21.597 -1.225 -10.266 1.00 52.72 82 LYS A C 1
ATOM 608 O O . LYS A 1 82 ? 22.437 -1.857 -9.651 1.00 52.72 82 LYS A O 1
ATOM 613 N N . THR A 1 83 ? 21.143 -1.620 -11.457 1.00 53.16 83 THR A N 1
ATOM 614 C CA . THR A 1 83 ? 21.520 -2.956 -11.988 1.00 53.16 83 THR A CA 1
ATOM 615 C C . THR A 1 83 ? 22.396 -2.921 -13.229 1.00 53.16 83 THR A C 1
ATOM 617 O O . THR A 1 83 ? 23.399 -3.613 -13.221 1.00 53.16 83 THR A O 1
ATOM 620 N N . ALA A 1 84 ? 22.157 -2.088 -14.245 1.00 49.50 84 ALA A N 1
ATOM 621 C CA . ALA A 1 84 ? 23.019 -2.132 -15.439 1.00 49.50 84 ALA A CA 1
ATOM 622 C C . ALA A 1 84 ? 24.487 -1.793 -15.104 1.00 49.50 84 ALA A C 1
ATOM 624 O O . ALA A 1 84 ? 25.397 -2.557 -15.409 1.00 49.50 84 ALA A O 1
ATOM 625 N N . VAL A 1 85 ? 24.712 -0.708 -14.355 1.00 48.66 85 VAL A N 1
ATOM 626 C CA . VAL A 1 85 ? 26.060 -0.312 -13.918 1.00 48.66 85 VAL A CA 1
ATOM 627 C C . VAL A 1 85 ? 26.566 -1.171 -12.762 1.00 48.66 85 VAL A C 1
ATOM 629 O O . VAL A 1 85 ? 27.765 -1.369 -12.677 1.00 48.66 85 VAL A O 1
ATOM 632 N N . ARG A 1 86 ? 25.704 -1.701 -11.879 1.00 41.72 86 ARG A N 1
ATOM 633 C CA . ARG A 1 86 ? 26.152 -2.473 -10.704 1.00 41.72 86 ARG A CA 1
ATOM 634 C C . ARG A 1 86 ? 26.390 -3.944 -10.995 1.00 41.72 86 ARG A C 1
ATOM 636 O O . ARG A 1 86 ? 27.291 -4.502 -10.405 1.00 41.72 86 ARG A O 1
ATOM 643 N N . VAL A 1 87 ? 25.643 -4.561 -11.905 1.00 45.59 87 VAL A N 1
ATOM 644 C CA . VAL A 1 87 ? 25.979 -5.887 -12.438 1.00 45.59 87 VAL A CA 1
ATOM 645 C C . VAL A 1 87 ? 27.227 -5.762 -13.302 1.00 45.59 87 VAL A C 1
ATOM 647 O O . VAL A 1 87 ? 28.152 -6.532 -13.091 1.00 45.59 87 VAL A O 1
ATOM 650 N N . ALA A 1 88 ? 27.350 -4.736 -14.155 1.00 43.62 88 ALA A N 1
ATOM 651 C CA . ALA A 1 88 ? 28.595 -4.482 -14.888 1.00 43.62 88 ALA A CA 1
ATOM 652 C C . ALA A 1 88 ? 29.789 -4.138 -13.968 1.00 43.62 88 ALA A C 1
ATOM 654 O O . ALA A 1 88 ? 30.903 -4.582 -14.233 1.00 43.62 88 ALA A O 1
ATOM 655 N N . SER A 1 89 ? 29.582 -3.401 -12.869 1.00 41.22 89 SER A N 1
ATOM 656 C CA . SER A 1 89 ? 30.656 -3.030 -11.935 1.00 41.22 89 SER A CA 1
ATOM 657 C C . SER A 1 89 ? 31.004 -4.128 -10.931 1.00 41.22 89 SER A C 1
ATOM 659 O O . SER A 1 89 ? 32.180 -4.295 -10.630 1.00 41.22 89 SER A O 1
ATOM 661 N N . LEU A 1 90 ? 30.030 -4.916 -10.458 1.00 38.03 90 LEU A N 1
ATOM 662 C CA . LEU A 1 90 ? 30.266 -6.102 -9.622 1.00 38.03 90 LEU A CA 1
ATOM 663 C C . LEU A 1 90 ? 30.860 -7.259 -10.431 1.00 38.03 90 LEU A C 1
ATOM 665 O O . LEU A 1 90 ? 31.586 -8.067 -9.863 1.00 38.03 90 LEU A O 1
ATOM 669 N N . SER A 1 91 ? 30.602 -7.324 -11.742 1.00 39.38 91 SER A N 1
ATOM 670 C CA . SER A 1 91 ? 31.252 -8.305 -12.618 1.00 39.38 91 SER A CA 1
ATOM 671 C C . SER A 1 91 ? 32.737 -8.004 -12.824 1.00 39.38 91 SER A C 1
ATOM 673 O O . SER A 1 91 ? 33.482 -8.941 -13.086 1.00 39.38 91 SER A O 1
ATOM 675 N N . TRP A 1 92 ? 33.182 -6.738 -12.715 1.00 44.72 92 TRP A N 1
ATOM 676 C CA . TRP A 1 92 ? 34.513 -6.310 -13.182 1.00 44.72 92 TRP A CA 1
ATOM 677 C C . TRP A 1 92 ? 35.379 -5.448 -12.230 1.00 44.72 92 TRP A C 1
ATOM 679 O O . TRP A 1 92 ? 36.459 -5.059 -12.666 1.00 44.72 92 TRP A O 1
ATOM 689 N N . LEU A 1 93 ? 35.037 -5.190 -10.951 1.00 37.00 93 LEU A N 1
ATOM 690 C CA . LEU A 1 93 ? 35.967 -4.522 -10.002 1.00 37.00 93 LEU A CA 1
ATOM 691 C C . LEU A 1 93 ? 35.837 -4.948 -8.515 1.00 37.00 93 LEU A C 1
ATOM 693 O O . LEU A 1 93 ? 34.721 -5.107 -8.016 1.00 37.00 93 LEU A O 1
ATOM 697 N N . PRO A 1 94 ? 36.961 -5.035 -7.760 1.00 36.25 94 PRO A N 1
ATOM 698 C CA . PRO A 1 94 ? 36.962 -5.115 -6.301 1.00 36.25 94 PRO A CA 1
ATOM 699 C C . PRO A 1 94 ? 36.666 -3.746 -5.659 1.00 36.25 94 PRO A C 1
ATOM 701 O O . PRO A 1 94 ? 36.987 -2.685 -6.189 1.00 36.25 94 PRO A O 1
ATOM 704 N N . SER A 1 95 ? 36.037 -3.790 -4.485 1.00 42.78 95 SER A N 1
ATOM 705 C CA . SER A 1 95 ? 35.581 -2.639 -3.696 1.00 42.78 95 SER A CA 1
ATOM 706 C C . SER A 1 95 ? 36.690 -1.624 -3.372 1.00 42.78 95 SER A C 1
ATOM 708 O O . SER A 1 95 ? 37.659 -1.983 -2.707 1.00 42.78 95 SER A O 1
ATOM 710 N N . LYS A 1 96 ? 36.503 -0.340 -3.726 1.00 36.72 96 LYS A N 1
ATOM 711 C CA . LYS A 1 96 ? 36.442 0.790 -2.768 1.00 36.72 96 LYS A CA 1
ATOM 712 C C . LYS A 1 96 ? 36.203 2.140 -3.451 1.00 36.72 96 LYS A C 1
ATOM 714 O O . LYS A 1 96 ? 36.487 2.337 -4.624 1.00 36.72 96 LYS A O 1
ATOM 719 N N . GLY A 1 97 ? 35.594 3.034 -2.673 1.00 44.41 97 GLY A N 1
ATOM 720 C CA . GLY A 1 97 ? 35.007 4.291 -3.112 1.00 44.41 97 GLY A CA 1
ATOM 721 C C . GLY A 1 97 ? 35.983 5.418 -3.438 1.00 44.41 97 GLY A C 1
ATOM 722 O O . GLY A 1 97 ? 37.127 5.444 -3.001 1.00 44.41 97 GLY A O 1
ATOM 723 N N . GLY A 1 98 ? 35.450 6.391 -4.171 1.00 37.50 98 GLY A N 1
ATOM 724 C CA . GLY A 1 98 ? 36.111 7.647 -4.493 1.00 37.50 98 GLY A CA 1
ATOM 725 C C . GLY A 1 98 ? 35.319 8.387 -5.563 1.00 37.50 98 GLY A C 1
ATOM 726 O O . GLY A 1 98 ? 35.529 8.174 -6.747 1.00 37.50 98 GLY A O 1
ATOM 727 N N . GLY A 1 99 ? 34.358 9.213 -5.151 1.00 32.62 99 GLY A N 1
ATOM 728 C CA . GLY A 1 99 ? 33.562 10.039 -6.058 1.00 32.62 99 GLY A CA 1
ATOM 729 C C . GLY A 1 99 ? 32.636 10.961 -5.274 1.00 32.62 99 GLY A C 1
ATOM 730 O O . GLY A 1 99 ? 31.814 10.507 -4.481 1.00 32.62 99 GLY A O 1
ATOM 731 N N . THR A 1 100 ? 32.822 12.263 -5.456 1.00 37.22 100 THR A N 1
ATOM 732 C CA . THR A 1 100 ? 32.331 13.402 -4.666 1.00 37.22 100 THR A CA 1
ATOM 733 C C . THR A 1 100 ? 30.809 13.597 -4.738 1.00 37.22 100 THR A C 1
ATOM 735 O O . THR A 1 100 ? 30.289 14.520 -5.351 1.00 37.22 100 THR A O 1
ATOM 738 N N . SER A 1 101 ? 30.068 12.674 -4.129 1.00 37.91 101 SER A N 1
ATOM 739 C CA . SER A 1 101 ? 28.836 12.854 -3.343 1.00 37.91 101 SER A CA 1
ATOM 740 C C . SER A 1 101 ? 28.273 11.461 -3.056 1.00 37.91 101 SER A C 1
ATOM 742 O O . SER A 1 101 ? 27.687 10.801 -3.914 1.00 37.91 101 SER A O 1
ATOM 744 N N . VAL A 1 102 ? 28.465 10.985 -1.826 1.00 39.31 102 VAL A N 1
ATOM 745 C CA . VAL A 1 102 ? 27.919 9.702 -1.378 1.00 39.31 102 VAL A CA 1
ATOM 746 C C . VAL A 1 102 ? 26.388 9.764 -1.476 1.00 39.31 102 VAL A C 1
ATOM 748 O O . VAL A 1 102 ? 25.739 10.491 -0.729 1.00 39.31 102 VAL A O 1
ATOM 751 N N . GLY A 1 103 ? 25.801 9.013 -2.414 1.00 40.38 103 GLY A N 1
ATOM 752 C CA . GLY A 1 103 ? 24.382 8.646 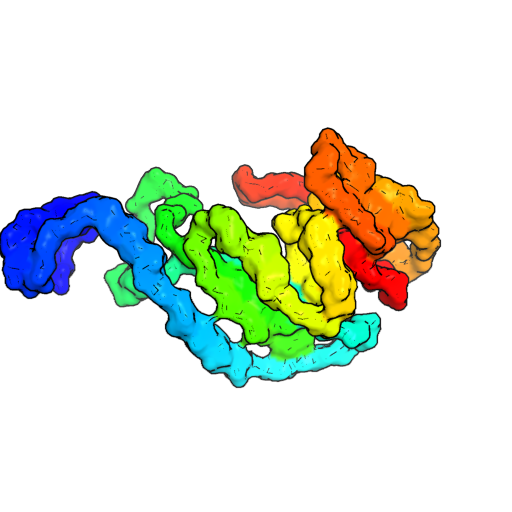-2.359 1.00 40.38 103 GLY A CA 1
ATOM 753 C C . GLY A 1 103 ? 23.446 9.112 -3.481 1.00 40.38 103 GLY A C 1
ATOM 754 O O . GLY A 1 103 ? 22.269 8.762 -3.414 1.00 40.38 103 GLY A O 1
ATOM 755 N N . LYS A 1 104 ? 23.889 9.822 -4.529 1.00 41.72 104 LYS A N 1
ATOM 756 C CA . LYS A 1 104 ? 23.016 10.110 -5.692 1.00 41.72 104 LYS A CA 1
ATOM 757 C C . LYS A 1 104 ? 23.446 9.321 -6.927 1.00 41.72 104 LYS A C 1
ATOM 759 O O . LYS A 1 104 ? 24.383 9.691 -7.619 1.00 41.72 104 LYS A O 1
ATOM 764 N N . ALA A 1 105 ? 22.732 8.226 -7.190 1.00 41.81 105 ALA A N 1
ATOM 765 C CA . ALA A 1 105 ? 22.841 7.493 -8.446 1.00 41.81 105 ALA A CA 1
ATOM 766 C C . ALA A 1 105 ? 22.228 8.329 -9.578 1.00 41.81 105 ALA A C 1
ATOM 768 O O . ALA A 1 105 ? 21.132 8.873 -9.421 1.00 41.81 105 ALA A O 1
ATOM 769 N N . VAL A 1 106 ? 22.959 8.450 -10.684 1.00 43.25 106 VAL A N 1
ATOM 770 C CA . VAL A 1 106 ? 22.511 9.182 -11.874 1.00 43.25 106 VAL A CA 1
ATOM 771 C C . VAL A 1 106 ? 21.610 8.292 -12.745 1.00 43.25 106 VAL A C 1
ATOM 773 O O . VAL A 1 106 ? 20.669 8.822 -13.325 1.00 43.25 106 VAL A O 1
ATOM 776 N N . ASP A 1 107 ? 21.767 6.959 -12.670 1.00 49.38 107 ASP A N 1
ATOM 777 C CA . ASP A 1 107 ? 21.070 5.979 -13.518 1.00 49.38 107 ASP A CA 1
ATOM 778 C C . ASP A 1 107 ? 20.603 4.746 -12.707 1.00 49.38 107 ASP A C 1
ATOM 780 O O . ASP A 1 107 ? 21.387 4.132 -11.975 1.00 49.38 107 ASP A O 1
ATOM 784 N N . GLY A 1 108 ? 19.322 4.375 -12.801 1.00 51.84 108 GLY A N 1
ATOM 785 C CA . GLY A 1 108 ? 18.735 3.210 -12.121 1.00 51.84 108 GLY A CA 1
ATOM 786 C C . GLY A 1 108 ? 17.312 2.904 -12.605 1.00 51.84 108 GLY A C 1
ATOM 787 O O . GLY A 1 108 ? 16.711 3.734 -13.289 1.00 51.84 108 GLY A O 1
ATOM 788 N N . TYR A 1 109 ? 16.764 1.751 -12.215 1.00 55.44 109 TYR A N 1
ATOM 789 C CA . TYR A 1 109 ? 15.373 1.359 -12.490 1.00 55.44 109 TYR A CA 1
ATOM 790 C C . TYR A 1 109 ? 14.618 1.176 -11.179 1.00 55.44 109 TYR A C 1
ATOM 792 O O . TYR A 1 109 ? 15.194 0.705 -10.201 1.00 55.44 109 TYR A O 1
ATOM 800 N N . ARG A 1 110 ? 13.343 1.556 -11.145 1.00 63.38 110 ARG A N 1
ATOM 801 C CA . ARG A 1 110 ? 12.424 1.314 -10.034 1.00 63.38 110 ARG A CA 1
ATOM 802 C C . ARG A 1 110 ? 11.591 0.080 -10.347 1.00 63.38 110 ARG A C 1
ATOM 804 O O . ARG A 1 110 ? 10.896 0.068 -11.351 1.00 63.38 110 ARG A O 1
ATOM 811 N N . MET A 1 111 ? 11.670 -0.935 -9.502 1.00 66.69 111 MET A N 1
ATOM 812 C CA . MET A 1 111 ? 10.847 -2.134 -9.567 1.00 66.69 111 MET A CA 1
ATOM 813 C C . MET A 1 111 ? 9.668 -1.988 -8.612 1.00 66.69 111 MET A C 1
ATOM 815 O O . MET A 1 111 ? 9.870 -1.850 -7.409 1.00 66.69 111 MET A O 1
ATOM 819 N N . HIS A 1 112 ? 8.456 -2.030 -9.144 1.00 70.75 112 HIS A N 1
ATOM 820 C CA . HIS A 1 112 ? 7.208 -2.089 -8.392 1.00 70.75 112 HIS A CA 1
ATOM 821 C C . HIS A 1 112 ? 6.853 -3.557 -8.240 1.00 70.75 112 HIS A C 1
ATOM 823 O O . HIS A 1 112 ? 6.675 -4.259 -9.236 1.00 70.75 112 HIS A O 1
ATOM 829 N N . THR A 1 113 ? 6.826 -4.038 -7.005 1.00 70.50 113 THR A N 1
ATOM 830 C CA . THR A 1 113 ? 6.609 -5.455 -6.721 1.00 70.50 113 THR A CA 1
ATOM 831 C C . THR A 1 113 ? 5.337 -5.622 -5.914 1.00 70.50 113 THR A C 1
ATOM 833 O O . THR A 1 113 ? 5.197 -5.010 -4.857 1.00 70.50 113 THR A O 1
ATOM 836 N N . HIS A 1 114 ? 4.426 -6.459 -6.404 1.00 74.19 114 HIS A N 1
ATOM 837 C CA . HIS A 1 114 ? 3.337 -7.000 -5.600 1.00 74.19 114 HIS A CA 1
ATOM 838 C C . HIS A 1 114 ? 3.836 -8.297 -4.982 1.00 74.19 114 HIS A C 1
ATOM 840 O O . HIS A 1 114 ? 4.239 -9.222 -5.688 1.00 74.19 114 HIS A O 1
ATOM 846 N N . PHE A 1 115 ? 3.834 -8.340 -3.664 1.00 68.75 115 PHE A N 1
ATOM 847 C CA . PHE A 1 115 ? 4.343 -9.434 -2.873 1.00 68.75 115 PHE A CA 1
ATOM 848 C C . PHE A 1 115 ? 3.185 -10.071 -2.120 1.00 68.75 115 PHE A C 1
ATOM 850 O O . PHE A 1 115 ? 2.515 -9.413 -1.328 1.00 68.75 115 PHE A O 1
ATOM 857 N N . GLU A 1 116 ? 2.933 -11.349 -2.365 1.00 70.00 116 GLU A N 1
ATOM 858 C CA . GLU A 1 116 ? 1.938 -12.095 -1.608 1.00 70.00 116 GLU A CA 1
ATOM 859 C C . GLU A 1 116 ? 2.494 -12.341 -0.199 1.00 70.00 116 GLU A C 1
ATOM 861 O O . GLU A 1 116 ? 3.425 -13.129 -0.018 1.00 70.00 116 GLU A O 1
ATOM 866 N N . ILE A 1 117 ? 1.935 -11.656 0.803 1.00 71.62 117 ILE A N 1
ATOM 867 C CA . ILE A 1 117 ? 2.490 -11.607 2.167 1.00 71.62 117 ILE A CA 1
ATOM 868 C C . ILE A 1 117 ? 2.534 -13.006 2.781 1.00 71.62 117 ILE A C 1
ATOM 870 O O . ILE A 1 117 ? 3.544 -13.390 3.367 1.00 71.62 117 ILE A O 1
ATOM 874 N N . LEU A 1 118 ? 1.462 -13.780 2.598 1.00 61.62 118 LEU A N 1
ATOM 875 C CA . LEU A 1 118 ? 1.330 -15.112 3.188 1.00 61.62 118 LEU A CA 1
ATOM 876 C C . LEU A 1 118 ? 2.277 -16.129 2.588 1.00 61.62 118 LEU A C 1
ATOM 878 O O . LEU A 1 118 ? 2.717 -17.016 3.302 1.00 61.62 118 LEU A O 1
ATOM 882 N N . ARG A 1 119 ? 2.577 -16.027 1.292 1.00 55.28 119 ARG A N 1
ATOM 883 C CA . ARG A 1 119 ? 3.460 -16.981 0.614 1.00 55.28 119 ARG A CA 1
ATOM 884 C C . ARG A 1 119 ? 4.907 -16.526 0.572 1.00 55.28 119 ARG A C 1
ATOM 886 O O . ARG A 1 119 ? 5.775 -17.347 0.304 1.00 55.28 119 ARG A O 1
ATOM 893 N N . GLY A 1 120 ? 5.176 -15.253 0.841 1.00 58.06 120 GLY A N 1
ATOM 894 C CA . GLY A 1 120 ? 6.526 -14.720 0.772 1.00 58.06 120 GLY A CA 1
ATOM 895 C C . GLY A 1 120 ? 7.064 -14.634 -0.659 1.00 58.06 120 GLY A C 1
ATOM 896 O O . GLY A 1 120 ? 8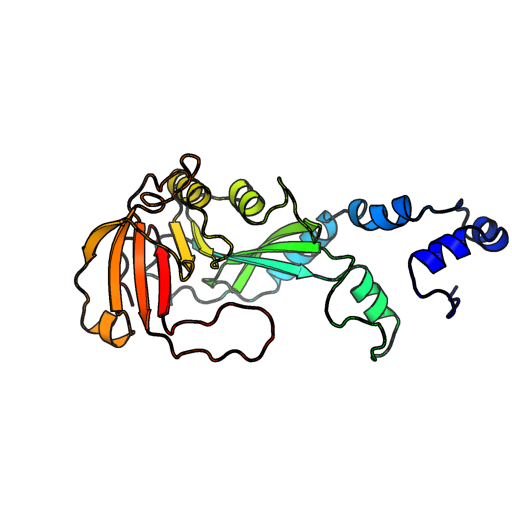.279 -14.699 -0.844 1.00 58.06 120 GLY A O 1
ATOM 897 N N . ILE A 1 121 ? 6.189 -14.529 -1.667 1.00 57.81 121 ILE A N 1
ATOM 898 C CA . ILE A 1 121 ? 6.586 -14.558 -3.082 1.00 57.81 121 ILE A CA 1
ATOM 899 C C . ILE A 1 121 ? 6.234 -13.255 -3.805 1.00 57.81 121 ILE A C 1
ATOM 901 O O . ILE A 1 121 ? 5.159 -12.694 -3.577 1.00 57.81 121 ILE A O 1
ATOM 905 N N . PRO A 1 122 ? 7.099 -12.772 -4.716 1.00 67.62 122 PRO A N 1
ATOM 906 C CA . PRO A 1 122 ? 6.723 -11.715 -5.638 1.00 67.62 122 PRO A CA 1
ATOM 907 C C . PRO A 1 122 ? 5.766 -12.301 -6.679 1.00 67.62 122 PRO A C 1
ATOM 909 O O . PRO A 1 122 ? 6.139 -13.157 -7.478 1.00 67.62 122 PRO A O 1
ATOM 912 N N . GLU A 1 123 ? 4.524 -11.842 -6.667 1.00 68.31 123 GLU A N 1
ATOM 913 C CA . GLU A 1 123 ? 3.503 -12.268 -7.622 1.00 68.31 123 GLU A CA 1
ATOM 914 C C . GLU A 1 123 ? 3.568 -11.455 -8.916 1.00 68.31 123 GLU A C 1
ATOM 916 O O . GLU A 1 123 ? 3.326 -11.965 -10.010 1.00 68.31 123 GLU A O 1
ATOM 921 N N . ARG A 1 124 ? 3.931 -10.175 -8.800 1.00 68.88 124 ARG A N 1
ATOM 922 C CA . ARG A 1 124 ? 4.074 -9.277 -9.942 1.00 68.88 124 ARG A CA 1
ATOM 923 C C . ARG A 1 124 ? 5.263 -8.364 -9.749 1.00 68.88 124 ARG A C 1
ATOM 925 O O . ARG A 1 124 ? 5.483 -7.847 -8.659 1.00 68.88 124 ARG A O 1
ATOM 932 N N . VAL A 1 125 ? 5.990 -8.140 -10.834 1.00 69.19 125 VAL A N 1
ATOM 933 C CA . VAL A 1 125 ? 7.133 -7.239 -10.889 1.00 69.19 125 VAL A CA 1
ATOM 934 C C . VAL A 1 125 ? 7.025 -6.400 -12.156 1.00 69.19 125 VAL A C 1
ATOM 936 O O . VAL A 1 125 ? 7.072 -6.940 -13.259 1.00 69.19 125 VAL A O 1
ATOM 939 N N . ASP A 1 126 ? 6.909 -5.088 -11.989 1.00 66.19 126 ASP A N 1
ATOM 940 C CA . ASP A 1 126 ? 6.991 -4.102 -13.066 1.00 66.19 126 ASP A CA 1
ATOM 941 C C . ASP A 1 126 ? 8.243 -3.245 -12.868 1.00 66.19 126 ASP A C 1
ATOM 943 O O . ASP A 1 126 ? 8.606 -2.943 -11.735 1.00 66.19 126 ASP A O 1
ATOM 947 N N . ALA A 1 127 ? 8.911 -2.817 -13.941 1.00 64.50 127 ALA A N 1
ATOM 948 C CA . ALA A 1 127 ? 10.076 -1.939 -13.840 1.00 64.50 127 ALA A CA 1
ATOM 949 C C . ALA A 1 127 ? 9.879 -0.649 -14.645 1.00 64.50 127 ALA A C 1
ATOM 951 O O . ALA A 1 127 ? 9.546 -0.686 -15.825 1.00 64.50 127 ALA A O 1
ATOM 952 N N . THR A 1 128 ? 10.118 0.496 -14.004 1.00 64.25 128 THR A N 1
ATOM 953 C CA . THR A 1 128 ? 10.069 1.834 -14.609 1.00 64.25 128 THR A CA 1
ATOM 954 C C . THR A 1 128 ? 11.397 2.586 -14.407 1.00 64.25 128 THR A C 1
ATOM 956 O O . THR A 1 128 ? 12.246 2.159 -13.616 1.00 64.25 128 THR A O 1
ATOM 959 N N . PRO A 1 129 ? 11.652 3.706 -15.108 1.00 60.25 129 PRO A N 1
ATOM 960 C CA . PRO A 1 129 ? 12.868 4.501 -14.904 1.00 60.25 129 PRO A CA 1
ATOM 961 C C . PRO A 1 129 ? 12.994 5.057 -13.467 1.00 60.25 129 PRO A C 1
ATOM 963 O O . PRO A 1 129 ? 12.000 5.417 -12.842 1.00 60.25 129 PRO A O 1
ATOM 966 N N . ALA A 1 130 ? 14.215 5.217 -12.926 1.00 55.66 130 ALA A N 1
ATOM 967 C CA . ALA A 1 130 ? 14.435 5.640 -11.524 1.00 55.66 130 ALA A CA 1
ATOM 968 C C . ALA A 1 130 ? 13.845 7.005 -11.124 1.00 55.66 130 ALA A C 1
ATOM 970 O O . ALA A 1 130 ? 13.630 7.252 -9.931 1.00 55.66 130 ALA A O 1
ATOM 971 N N . LYS A 1 131 ? 13.607 7.904 -12.087 1.00 58.75 131 LYS A N 1
ATOM 972 C CA . LYS A 1 131 ? 12.936 9.197 -11.873 1.00 58.75 131 LYS A CA 1
ATOM 973 C C . LYS A 1 131 ? 11.570 9.183 -12.558 1.00 58.75 131 LYS A C 1
ATOM 975 O O . LYS A 1 131 ? 11.416 9.846 -13.585 1.00 58.75 131 LYS A O 1
ATOM 980 N N . PRO A 1 132 ? 10.600 8.437 -12.014 1.00 55.66 132 PRO A N 1
ATOM 981 C CA . PRO A 1 132 ? 9.294 8.357 -12.630 1.00 55.66 132 PRO A CA 1
ATOM 982 C C . PRO A 1 132 ? 8.618 9.733 -12.643 1.00 55.66 132 PRO A C 1
ATOM 984 O O . PRO A 1 132 ? 8.669 10.479 -11.660 1.00 55.66 132 PRO A O 1
ATOM 987 N N . LYS A 1 133 ? 8.006 10.091 -13.774 1.00 56.84 133 LYS A N 1
ATOM 988 C CA . LYS A 1 133 ? 7.110 11.246 -13.905 1.00 56.84 133 LYS A CA 1
ATOM 989 C C . LYS A 1 133 ? 5.846 10.798 -14.631 1.00 56.84 133 LYS A C 1
ATOM 991 O O . LYS A 1 133 ? 5.922 10.086 -15.626 1.00 56.84 133 LYS A O 1
ATOM 996 N N . GLY A 1 134 ? 4.686 11.265 -14.175 1.00 66.25 134 GLY A N 1
ATOM 997 C CA . GLY A 1 134 ? 3.413 10.992 -14.844 1.00 66.25 134 GLY A CA 1
ATOM 998 C C . GLY A 1 134 ? 3.014 9.516 -14.770 1.00 66.25 134 GLY A C 1
ATOM 999 O O . GLY A 1 134 ? 2.699 9.026 -13.689 1.00 66.25 134 GLY A O 1
ATOM 1000 N N . LYS A 1 135 ? 3.006 8.828 -15.921 1.00 59.06 135 LYS A N 1
ATOM 1001 C CA . LYS A 1 135 ? 2.533 7.435 -16.052 1.00 59.06 135 LYS A CA 1
ATOM 1002 C C . LYS A 1 135 ? 3.366 6.427 -15.254 1.00 59.06 135 LYS A C 1
ATOM 1004 O O . LYS A 1 135 ? 2.823 5.420 -14.823 1.00 59.06 135 LYS A O 1
ATOM 1009 N N . ASP A 1 136 ? 4.633 6.749 -15.007 1.00 53.50 136 ASP A N 1
ATOM 1010 C CA . ASP A 1 136 ? 5.566 5.881 -14.282 1.00 53.50 136 ASP A CA 1
ATOM 1011 C C . ASP A 1 136 ? 5.574 6.126 -12.764 1.00 53.50 136 ASP A C 1
ATOM 1013 O O . ASP A 1 136 ? 6.318 5.453 -12.047 1.00 53.50 136 ASP A O 1
ATOM 1017 N N . ASP A 1 137 ? 4.813 7.119 -12.273 1.00 67.19 137 ASP A N 1
ATOM 1018 C CA . ASP A 1 137 ? 4.693 7.415 -10.838 1.00 67.19 137 ASP A CA 1
ATOM 1019 C C . ASP A 1 137 ? 4.136 6.200 -10.090 1.00 67.19 137 ASP A C 1
ATOM 1021 O O . ASP A 1 137 ? 3.195 5.566 -10.561 1.00 67.19 137 ASP A O 1
ATOM 1025 N N . GLU A 1 138 ? 4.683 5.892 -8.913 1.00 68.62 138 GLU A N 1
ATOM 1026 C CA . GLU A 1 138 ? 4.400 4.650 -8.165 1.00 68.62 138 GLU A CA 1
ATOM 1027 C C . GLU A 1 138 ? 2.899 4.424 -7.956 1.00 68.62 138 GLU A C 1
ATOM 1029 O O . GLU A 1 138 ? 2.382 3.321 -8.115 1.00 68.62 138 GLU A O 1
ATOM 1034 N N . LYS A 1 139 ? 2.171 5.506 -7.677 1.00 76.12 139 LYS A N 1
ATOM 1035 C CA . LYS A 1 139 ? 0.719 5.483 -7.469 1.00 76.12 139 LYS A CA 1
ATOM 1036 C C . LYS A 1 139 ? -0.041 5.166 -8.747 1.00 76.12 139 LYS A C 1
ATOM 1038 O O . LYS A 1 139 ? -1.049 4.473 -8.697 1.00 76.12 139 LYS A O 1
ATOM 1043 N N . THR A 1 140 ? 0.424 5.704 -9.871 1.00 73.81 140 THR A N 1
ATOM 1044 C CA . THR A 1 140 ? -0.167 5.474 -11.191 1.00 73.81 140 THR A CA 1
ATOM 1045 C C . THR A 1 140 ? 0.107 4.047 -11.653 1.00 73.81 140 THR A C 1
ATOM 1047 O O . THR A 1 140 ? -0.782 3.409 -12.207 1.00 73.81 140 THR A O 1
ATOM 1050 N N . VAL A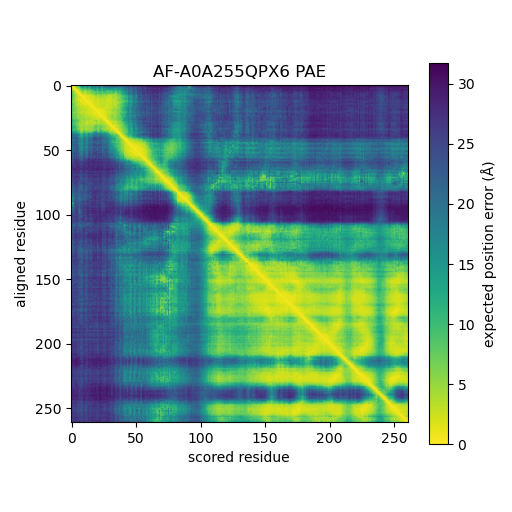 1 141 ? 1.305 3.522 -11.381 1.00 72.69 141 VAL A N 1
ATOM 1051 C CA . VAL A 1 141 ? 1.651 2.128 -11.683 1.00 72.69 141 VAL A CA 1
ATOM 1052 C C . VAL A 1 141 ? 0.767 1.174 -10.883 1.00 72.69 141 VAL A C 1
ATOM 1054 O O . VAL A 1 141 ? 0.141 0.306 -11.485 1.00 72.69 141 VAL A O 1
ATOM 1057 N N . LEU A 1 142 ? 0.627 1.383 -9.568 1.00 78.12 142 LEU A N 1
ATOM 1058 C CA . LEU A 1 142 ? -0.270 0.569 -8.742 1.00 78.12 142 LEU A CA 1
ATOM 1059 C C . LEU A 1 142 ? -1.727 0.680 -9.209 1.00 78.12 142 LEU A C 1
ATOM 1061 O O . LEU A 1 142 ? -2.371 -0.342 -9.398 1.00 78.12 142 LEU A O 1
ATOM 1065 N N . SER A 1 143 ? -2.217 1.897 -9.463 1.00 79.50 143 SER A N 1
ATOM 1066 C CA . SER A 1 143 ? -3.565 2.163 -9.990 1.00 79.50 143 SER A CA 1
ATOM 1067 C C . SER A 1 143 ? -3.874 1.363 -11.264 1.00 79.50 143 SER A C 1
ATOM 1069 O O . SER A 1 143 ? -4.937 0.757 -11.376 1.00 79.50 143 SER A O 1
ATOM 1071 N N . ASN A 1 144 ? -2.923 1.298 -12.200 1.00 80.62 144 ASN A N 1
ATOM 1072 C CA . ASN A 1 144 ? -3.078 0.545 -13.447 1.00 80.62 144 ASN A CA 1
ATOM 1073 C C . ASN A 1 144 ? -2.960 -0.978 -13.262 1.00 80.62 144 ASN A C 1
ATOM 1075 O O . ASN A 1 144 ? -3.418 -1.731 -14.118 1.00 80.62 144 ASN A O 1
ATOM 1079 N N . ALA A 1 145 ? -2.313 -1.428 -12.187 1.00 81.00 145 ALA A N 1
ATOM 1080 C CA . ALA A 1 145 ? -2.056 -2.836 -11.891 1.00 81.00 145 ALA A CA 1
ATOM 1081 C C . ALA A 1 145 ? -2.995 -3.407 -10.815 1.00 81.00 145 ALA A C 1
ATOM 1083 O O . ALA A 1 145 ? -2.749 -4.510 -10.312 1.00 81.00 145 ALA A O 1
ATOM 1084 N N . LEU A 1 146 ? -4.047 -2.671 -10.442 1.00 85.69 146 LEU A N 1
ATOM 1085 C CA . LEU A 1 146 ? -5.019 -3.139 -9.468 1.00 85.69 146 LEU A CA 1
ATOM 1086 C C . LEU A 1 146 ? -5.737 -4.400 -9.968 1.00 85.69 146 LEU A C 1
ATOM 1088 O O . LEU A 1 146 ? -6.030 -4.558 -11.152 1.00 85.69 146 LEU A O 1
ATOM 1092 N N . GLN A 1 147 ? -6.024 -5.299 -9.038 1.00 81.38 147 GLN A N 1
ATOM 1093 C CA . GLN A 1 147 ? -6.742 -6.543 -9.254 1.00 81.38 147 GLN A CA 1
ATOM 1094 C C . GLN A 1 147 ? -7.831 -6.676 -8.184 1.00 81.38 147 GLN A C 1
ATOM 1096 O O . GLN A 1 147 ? -7.613 -6.226 -7.048 1.00 81.38 147 GLN A O 1
ATOM 1101 N N . PRO A 1 148 ? -8.992 -7.249 -8.542 1.00 84.56 148 PRO A N 1
ATOM 1102 C CA . PRO A 1 148 ? -10.066 -7.510 -7.589 1.00 84.56 148 PRO A CA 1
ATOM 1103 C C . PRO A 1 148 ? -9.635 -8.545 -6.535 1.00 84.56 148 PRO A C 1
ATOM 1105 O O . PRO A 1 148 ? -8.624 -9.229 -6.709 1.00 84.56 148 PRO A O 1
ATOM 1108 N N . ASP A 1 149 ? -10.407 -8.641 -5.452 1.00 82.38 149 ASP A N 1
ATOM 1109 C CA . ASP A 1 149 ? -10.272 -9.636 -4.377 1.00 82.38 149 ASP A CA 1
ATOM 1110 C C . ASP A 1 149 ? -8.922 -9.624 -3.624 1.00 82.38 149 ASP A C 1
ATOM 1112 O O . ASP A 1 149 ? -8.449 -10.643 -3.107 1.00 82.38 149 ASP A O 1
ATOM 1116 N N . ARG A 1 150 ? -8.288 -8.448 -3.519 1.00 84.00 150 ARG A N 1
ATOM 1117 C CA . ARG A 1 150 ? -7.006 -8.259 -2.813 1.00 84.00 150 ARG A CA 1
ATOM 1118 C C . ARG A 1 150 ? -7.115 -7.332 -1.622 1.00 84.00 150 ARG A C 1
ATOM 1120 O O . ARG A 1 150 ? -7.899 -6.394 -1.630 1.00 84.00 150 ARG A O 1
ATOM 1127 N N . CYS A 1 151 ? -6.247 -7.536 -0.634 1.00 86.56 151 CYS A N 1
ATOM 1128 C CA . CYS A 1 151 ? -5.983 -6.556 0.414 1.00 86.56 151 CYS A CA 1
ATOM 1129 C C . CYS A 1 151 ? -4.575 -5.969 0.234 1.00 86.56 151 CYS A C 1
ATOM 1131 O O . CYS A 1 151 ? -3.571 -6.642 0.482 1.00 86.56 151 CYS A O 1
ATOM 1133 N N . TYR A 1 152 ? -4.501 -4.722 -0.233 1.00 86.25 152 TYR A N 1
ATOM 1134 C CA . TYR A 1 152 ? -3.251 -4.016 -0.512 1.00 86.25 152 TYR A CA 1
ATOM 1135 C C . TYR A 1 152 ? -2.645 -3.411 0.752 1.00 86.25 152 TYR A C 1
ATOM 1137 O O . TYR A 1 152 ? -3.205 -2.474 1.316 1.00 86.25 152 TYR A O 1
ATOM 1145 N N . VAL A 1 153 ? -1.467 -3.879 1.161 1.00 85.88 153 VAL A N 1
ATOM 1146 C CA . VAL A 1 153 ? -0.720 -3.296 2.285 1.00 85.88 153 VAL A CA 1
ATOM 1147 C C . VAL A 1 153 ? 0.348 -2.349 1.744 1.00 85.88 153 VAL A C 1
ATOM 1149 O O . VAL A 1 153 ? 1.270 -2.780 1.048 1.00 85.88 153 VAL A O 1
ATOM 1152 N N . THR A 1 154 ? 0.220 -1.054 2.042 1.00 84.69 154 THR A N 1
ATOM 1153 C CA . THR A 1 154 ? 1.047 -0.002 1.429 1.00 84.69 154 THR A CA 1
ATOM 1154 C C . THR A 1 154 ? 1.635 0.982 2.439 1.00 84.69 154 THR A C 1
ATOM 1156 O O . THR A 1 154 ? 1.088 1.247 3.514 1.00 84.69 154 THR A O 1
ATOM 1159 N N . ASP A 1 155 ? 2.757 1.596 2.069 1.00 83.50 155 ASP A N 1
ATOM 1160 C CA . ASP A 1 155 ? 3.419 2.612 2.882 1.00 83.50 155 ASP A CA 1
ATOM 1161 C C . ASP A 1 155 ? 2.759 4.010 2.769 1.00 83.50 155 ASP A C 1
ATOM 1163 O O . ASP A 1 155 ? 1.816 4.248 2.012 1.00 83.50 155 ASP A O 1
ATOM 1167 N N . ARG A 1 156 ? 3.306 4.989 3.501 1.00 81.12 156 ARG A N 1
ATOM 1168 C CA . ARG A 1 156 ? 2.828 6.388 3.492 1.00 81.12 156 ARG A CA 1
ATOM 1169 C C . ARG A 1 156 ? 3.018 7.133 2.167 1.00 81.12 156 ARG A C 1
ATOM 1171 O O . ARG A 1 156 ? 2.457 8.222 1.983 1.00 81.12 156 ARG A O 1
ATOM 1178 N N . GLY A 1 157 ? 3.872 6.621 1.284 1.00 77.50 157 GLY A N 1
ATOM 1179 C CA . GLY A 1 157 ? 4.084 7.136 -0.061 1.00 77.50 157 GLY A CA 1
ATOM 1180 C C . GLY A 1 157 ? 2.811 7.016 -0.888 1.00 77.50 157 GLY A C 1
ATOM 1181 O O . GLY A 1 157 ? 2.422 7.999 -1.530 1.00 77.50 157 GLY A O 1
ATOM 1182 N N . TYR A 1 158 ? 2.108 5.888 -0.755 1.00 77.69 158 TYR A N 1
ATOM 1183 C CA . TYR A 1 158 ? 0.880 5.550 -1.483 1.00 77.69 158 TYR A CA 1
ATOM 1184 C C . TYR A 1 158 ? -0.395 6.208 -0.947 1.00 77.69 158 TYR A C 1
ATOM 1186 O O . TYR A 1 158 ? -1.411 6.168 -1.633 1.00 77.69 158 TYR A O 1
ATOM 1194 N N . ALA A 1 159 ? -0.351 6.898 0.199 1.00 79.38 159 ALA A N 1
ATOM 1195 C CA . ALA A 1 159 ? -1.507 7.591 0.775 1.00 79.38 159 ALA A CA 1
ATOM 1196 C C . ALA A 1 159 ? -2.055 8.702 -0.155 1.00 79.38 159 ALA A C 1
ATOM 1198 O O . ALA A 1 159 ? -1.628 9.862 -0.095 1.00 79.38 159 ALA A O 1
ATOM 1199 N N . LYS A 1 160 ? -2.980 8.340 -1.052 1.00 84.50 160 LYS A N 1
ATOM 1200 C CA . LYS A 1 160 ? -3.668 9.214 -2.012 1.00 84.50 160 LYS A CA 1
ATOM 1201 C C . LYS A 1 160 ? -5.129 8.781 -2.105 1.00 84.50 160 LYS A C 1
ATOM 1203 O O . LYS A 1 160 ? -5.409 7.636 -2.430 1.00 84.50 160 LYS A O 1
ATOM 1208 N N . PHE A 1 161 ? -6.047 9.713 -1.870 1.00 86.19 161 PHE A N 1
ATOM 1209 C CA . PHE A 1 161 ? -7.479 9.410 -1.772 1.00 86.19 161 PHE A CA 1
ATOM 1210 C C . PHE A 1 161 ? -8.056 8.829 -3.071 1.00 86.19 161 PHE A C 1
ATOM 1212 O O . PHE A 1 161 ? -8.793 7.856 -3.021 1.00 86.19 161 PHE A O 1
ATOM 1219 N N . GLU A 1 162 ? -7.628 9.338 -4.232 1.00 86.62 162 GLU A N 1
ATOM 1220 C CA . GLU A 1 162 ? -8.013 8.784 -5.543 1.00 86.62 162 GLU A CA 1
ATOM 1221 C C . GLU A 1 162 ? -7.659 7.296 -5.685 1.00 86.62 162 GLU A C 1
ATOM 1223 O O . GLU A 1 162 ? -8.444 6.528 -6.229 1.00 86.62 162 GLU A O 1
ATOM 1228 N N . LEU A 1 163 ? -6.491 6.880 -5.177 1.00 86.56 163 LEU A N 1
ATOM 1229 C CA . LEU A 1 163 ? -6.058 5.484 -5.239 1.00 86.56 163 LEU A CA 1
ATOM 1230 C C . LEU A 1 163 ? -6.926 4.602 -4.332 1.00 86.56 163 LEU A C 1
ATOM 1232 O O . LEU A 1 163 ? -7.298 3.503 -4.724 1.00 86.56 163 LEU A O 1
ATOM 1236 N N . PHE A 1 164 ? -7.289 5.092 -3.146 1.00 90.06 164 PHE A N 1
ATOM 1237 C CA . PHE A 1 164 ? -8.188 4.374 -2.241 1.00 90.06 164 PHE A CA 1
ATOM 1238 C C . PHE A 1 164 ? -9.581 4.186 -2.844 1.00 90.06 164 PHE A C 1
ATOM 1240 O O . PHE A 1 164 ? -10.124 3.088 -2.779 1.00 90.06 164 PHE A O 1
ATOM 1247 N N . ASN A 1 165 ? -10.127 5.218 -3.495 1.00 89.69 165 ASN A N 1
ATOM 1248 C CA . ASN A 1 165 ? -11.416 5.118 -4.185 1.00 89.69 165 ASN A CA 1
ATOM 1249 C C . ASN A 1 165 ? -11.364 4.075 -5.309 1.00 89.69 165 ASN A C 1
ATOM 1251 O O . ASN A 1 165 ? -12.280 3.274 -5.444 1.00 89.69 165 ASN A O 1
ATOM 1255 N N . GLN A 1 166 ? -10.271 4.029 -6.076 1.00 88.69 166 GLN A N 1
ATOM 1256 C CA . GLN A 1 166 ? -10.089 3.023 -7.126 1.00 88.69 166 GLN A CA 1
ATOM 1257 C C . GLN A 1 166 ? -10.006 1.599 -6.571 1.00 88.69 166 GLN A C 1
ATOM 1259 O O . GLN A 1 166 ? -10.651 0.712 -7.120 1.00 88.69 166 GLN A O 1
ATOM 1264 N N . ILE A 1 167 ? -9.252 1.380 -5.486 1.00 89.56 167 ILE A N 1
ATOM 1265 C CA . ILE A 1 167 ? -9.158 0.067 -4.826 1.00 89.56 167 ILE A CA 1
ATOM 1266 C C . ILE A 1 167 ? -10.536 -0.377 -4.323 1.00 89.56 167 ILE A C 1
ATOM 1268 O O . ILE A 1 167 ? -10.946 -1.509 -4.568 1.00 89.56 167 ILE A O 1
ATOM 1272 N N . ASN A 1 168 ? -11.273 0.524 -3.674 1.00 90.19 168 ASN A N 1
ATOM 1273 C CA . ASN A 1 168 ? -12.610 0.229 -3.175 1.00 90.19 168 ASN A CA 1
ATOM 1274 C C . ASN A 1 168 ? -13.607 -0.052 -4.315 1.00 90.19 168 ASN A C 1
ATOM 1276 O O . ASN A 1 168 ? -14.408 -0.978 -4.226 1.00 90.19 168 ASN A O 1
ATOM 1280 N N . ALA A 1 169 ? -13.534 0.705 -5.415 1.00 90.00 169 ALA A N 1
ATOM 1281 C CA . ALA A 1 169 ? -14.428 0.556 -6.564 1.00 90.00 169 ALA A CA 1
ATOM 1282 C C . ALA A 1 169 ? -14.301 -0.803 -7.273 1.00 90.00 169 ALA A C 1
ATOM 1284 O O . ALA A 1 169 ? -15.268 -1.264 -7.874 1.00 90.00 169 ALA A O 1
ATOM 1285 N N . ILE A 1 170 ? -13.134 -1.451 -7.200 1.00 88.69 170 ILE A N 1
ATOM 1286 C CA . ILE A 1 170 ? -12.916 -2.788 -7.774 1.00 88.69 170 ILE A CA 1
ATOM 1287 C C . ILE A 1 170 ? -13.223 -3.932 -6.795 1.00 88.69 170 ILE A C 1
ATOM 1289 O O . ILE A 1 170 ? -12.931 -5.083 -7.107 1.00 88.69 170 ILE A O 1
ATOM 1293 N N . GLY A 1 171 ? -13.775 -3.628 -5.615 1.00 87.19 171 GLY A N 1
ATOM 1294 C CA . GLY A 1 171 ? -14.088 -4.626 -4.589 1.00 87.19 171 GLY A CA 1
ATOM 1295 C C . GLY A 1 171 ? -12.881 -5.106 -3.778 1.00 87.19 171 GLY A C 1
ATOM 1296 O O . GLY A 1 171 ? -12.991 -6.094 -3.066 1.00 87.19 171 GLY A O 1
ATOM 1297 N N . SER A 1 172 ? -11.740 -4.418 -3.861 1.00 92.00 172 SER A N 1
ATOM 1298 C CA . SER A 1 172 ? -10.541 -4.753 -3.089 1.00 92.00 172 SER A CA 1
ATOM 1299 C C . SER A 1 172 ? -10.444 -3.921 -1.805 1.00 92.00 172 SER A C 1
ATOM 1301 O O . SER A 1 172 ? -11.041 -2.851 -1.647 1.00 92.00 172 SER A O 1
ATOM 1303 N N . SER A 1 173 ? -9.649 -4.412 -0.864 1.00 91.56 173 SER A N 1
ATOM 1304 C CA . SER A 1 173 ? -9.342 -3.752 0.400 1.00 91.56 173 SER A CA 1
ATOM 1305 C C . SER A 1 173 ? -7.934 -3.157 0.412 1.00 91.56 173 SER A C 1
ATOM 1307 O O . SER A 1 173 ? -7.075 -3.515 -0.397 1.00 91.56 173 SER A O 1
ATOM 1309 N N . TYR A 1 174 ? -7.663 -2.256 1.350 1.00 91.69 174 TYR A N 1
ATOM 1310 C CA . TYR A 1 174 ? -6.320 -1.732 1.577 1.00 91.69 174 TYR A CA 1
ATOM 1311 C C . TYR A 1 174 ? -6.036 -1.475 3.054 1.00 91.69 174 TYR A C 1
ATOM 1313 O O . TYR A 1 174 ? -6.937 -1.173 3.832 1.00 91.69 174 TYR A O 1
ATOM 1321 N N . ILE A 1 175 ? -4.760 -1.529 3.422 1.00 91.31 175 ILE A N 1
ATOM 1322 C CA . ILE A 1 175 ? -4.208 -1.072 4.696 1.00 91.31 175 ILE A CA 1
ATOM 1323 C C . ILE A 1 175 ? -3.005 -0.198 4.358 1.00 91.31 175 ILE A C 1
ATOM 1325 O O . ILE A 1 175 ? -1.971 -0.673 3.894 1.00 91.31 175 ILE A O 1
ATOM 1329 N N . CYS A 1 176 ? -3.134 1.103 4.574 1.00 90.56 176 CYS A N 1
ATOM 1330 C CA . CYS A 1 176 ? -2.099 2.069 4.249 1.00 90.56 176 CYS A CA 1
ATOM 1331 C C . CYS A 1 176 ? -1.620 2.778 5.509 1.00 90.56 176 CYS A C 1
ATOM 1333 O O . CYS A 1 176 ? -2.421 3.296 6.289 1.00 90.56 176 CYS A O 1
ATOM 1335 N N . ARG A 1 177 ? -0.303 2.919 5.669 1.00 89.06 177 ARG A N 1
ATOM 1336 C CA . ARG A 1 177 ? 0.237 3.847 6.667 1.00 89.06 177 ARG A CA 1
ATOM 1337 C C . ARG A 1 177 ? -0.130 5.287 6.286 1.00 89.06 177 ARG A C 1
ATOM 1339 O O . ARG A 1 177 ? 0.224 5.755 5.207 1.00 89.06 177 ARG A O 1
ATOM 1346 N N . ALA A 1 178 ? -0.804 6.017 7.168 1.00 87.00 178 ALA A N 1
ATOM 1347 C CA . ALA A 1 178 ? -1.107 7.431 6.976 1.00 87.00 178 ALA A CA 1
ATOM 1348 C C . ALA A 1 178 ? 0.145 8.304 7.157 1.00 87.00 178 ALA A C 1
ATOM 1350 O O . ALA A 1 178 ? 1.129 7.918 7.792 1.00 87.00 178 ALA A O 1
ATOM 1351 N N . ARG A 1 179 ? 0.095 9.533 6.635 1.00 83.00 179 ARG A N 1
ATOM 1352 C CA . ARG A 1 179 ? 1.099 10.555 6.962 1.00 83.00 179 ARG A CA 1
ATOM 1353 C C . ARG A 1 179 ? 0.812 11.155 8.334 1.00 83.00 179 ARG A C 1
ATOM 1355 O O . ARG A 1 179 ? -0.350 11.321 8.697 1.00 83.00 179 ARG A O 1
ATOM 1362 N N . ASP A 1 180 ? 1.860 11.573 9.032 1.00 78.75 180 ASP A N 1
ATOM 1363 C CA . ASP A 1 180 ? 1.770 12.123 10.392 1.00 78.75 180 ASP A CA 1
ATOM 1364 C C . ASP A 1 180 ? 0.893 13.394 10.456 1.00 78.75 180 ASP A C 1
ATOM 1366 O O . ASP A 1 180 ? 0.250 13.674 11.459 1.00 78.75 180 ASP A O 1
ATOM 1370 N N . ASN A 1 181 ? 0.794 14.139 9.348 1.00 76.62 181 ASN A N 1
ATOM 1371 C CA . ASN A 1 181 ? -0.013 15.355 9.225 1.00 76.62 181 ASN A CA 1
ATOM 1372 C C . ASN A 1 181 ? -1.432 15.131 8.660 1.00 76.62 181 ASN A C 1
ATOM 1374 O O . ASN A 1 181 ? -2.069 16.092 8.219 1.00 76.62 181 ASN A O 1
ATOM 1378 N N . SER A 1 182 ? -1.914 13.886 8.614 1.00 79.69 182 SER A N 1
ATOM 1379 C CA . SER A 1 182 ? -3.249 13.570 8.092 1.00 79.69 182 SER A CA 1
ATOM 1380 C C . SER A 1 182 ? -4.331 14.141 9.011 1.00 79.69 182 SER A C 1
ATOM 1382 O O . SER A 1 182 ? -4.312 13.901 10.214 1.00 79.69 182 SER A O 1
ATOM 1384 N N . LYS A 1 183 ? -5.285 14.888 8.441 1.00 81.50 183 LYS A N 1
ATOM 1385 C CA . LYS A 1 183 ? -6.425 15.481 9.163 1.00 81.50 183 LYS A CA 1
ATOM 1386 C C . LYS A 1 183 ? -7.745 14.898 8.645 1.00 81.50 183 LYS A C 1
ATOM 1388 O O . LYS A 1 183 ? -8.389 15.534 7.805 1.00 81.50 183 LYS A O 1
ATOM 1393 N N . PRO A 1 184 ? -8.105 13.671 9.054 1.00 85.00 184 PRO A N 1
ATOM 1394 C CA . PRO A 1 184 ? -9.377 13.068 8.679 1.00 85.00 184 PRO A CA 1
ATOM 1395 C C . PRO A 1 184 ? -10.557 13.809 9.324 1.00 85.00 184 PRO A C 1
ATOM 1397 O O . PRO A 1 184 ? -10.414 14.414 10.387 1.00 85.00 184 PRO A O 1
ATOM 1400 N N . LYS A 1 185 ? -11.731 13.759 8.688 1.00 87.31 185 LYS A N 1
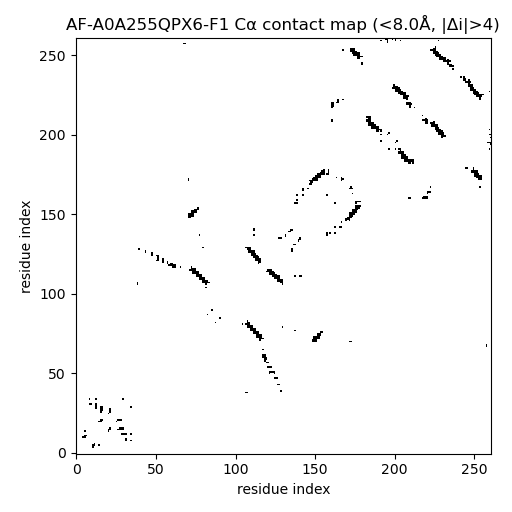ATOM 1401 C CA . LYS A 1 185 ? -12.983 14.212 9.303 1.00 87.31 185 LYS A CA 1
ATOM 1402 C C . LYS A 1 185 ? -13.627 13.027 10.012 1.00 87.31 185 LYS A C 1
ATOM 1404 O O . LYS A 1 185 ? -14.013 12.070 9.345 1.00 87.31 185 LYS A O 1
ATOM 1409 N N . LEU A 1 186 ? -13.741 13.114 11.333 1.00 89.31 186 LEU A N 1
ATOM 1410 C CA . LEU A 1 186 ? -14.377 12.092 12.159 1.00 89.31 186 LEU A CA 1
ATOM 1411 C C . LEU A 1 186 ? -15.856 11.921 11.784 1.00 89.31 186 LEU A C 1
ATOM 1413 O O . LEU A 1 186 ? -16.568 12.912 11.597 1.00 89.31 186 LEU A O 1
ATOM 1417 N N . LEU A 1 187 ? -16.293 10.668 11.672 1.00 89.69 187 LEU A N 1
ATOM 1418 C CA . LEU A 1 187 ? -17.698 10.283 11.555 1.00 89.69 187 LEU A CA 1
ATOM 1419 C C . LEU A 1 187 ? -18.184 9.609 12.836 1.00 89.69 187 LEU A C 1
ATOM 1421 O O . LEU A 1 187 ? -19.215 10.003 13.373 1.00 89.69 187 LEU A O 1
ATOM 1425 N N . GLN A 1 188 ? -17.445 8.604 13.308 1.00 91.69 188 GLN A N 1
ATOM 1426 C CA . GLN A 1 188 ? -17.824 7.783 14.452 1.00 91.69 188 GLN A CA 1
ATOM 1427 C C . GLN A 1 188 ? -16.574 7.266 15.168 1.00 91.69 188 GLN A C 1
ATOM 1429 O O . GLN A 1 188 ? -15.592 6.908 14.525 1.00 91.69 188 GLN A O 1
ATOM 1434 N N . GLU A 1 189 ? -16.614 7.209 16.496 1.00 90.75 189 GLU A N 1
ATOM 1435 C CA . GLU A 1 189 ? -15.596 6.526 17.300 1.00 90.75 189 GLU A CA 1
ATOM 1436 C C . GLU A 1 189 ? -16.031 5.083 17.555 1.00 90.75 189 GLU A C 1
ATOM 1438 O O . GLU A 1 189 ? -17.217 4.813 17.779 1.00 90.75 189 GLU A O 1
ATOM 1443 N N . ARG A 1 190 ? -15.079 4.153 17.496 1.00 90.25 190 ARG A N 1
ATOM 1444 C CA . ARG A 1 190 ? -15.309 2.743 17.804 1.00 90.25 190 ARG A CA 1
ATOM 1445 C C . ARG A 1 190 ? -14.762 2.465 19.206 1.00 90.25 190 ARG A C 1
ATOM 1447 O O . ARG A 1 190 ? -13.667 2.931 19.526 1.00 90.25 190 ARG A O 1
ATOM 1454 N N . PRO A 1 191 ? -15.521 1.767 20.066 1.00 89.25 191 PRO A N 1
ATOM 1455 C CA . PRO A 1 191 ? -15.037 1.425 21.394 1.00 89.25 191 PRO A CA 1
ATOM 1456 C C . PRO A 1 191 ? -13.841 0.477 21.274 1.00 89.25 191 PRO A C 1
ATOM 1458 O O . PRO A 1 191 ? -13.875 -0.456 20.476 1.00 89.25 191 PRO A O 1
ATOM 1461 N N . LEU A 1 192 ? -12.805 0.725 22.073 1.00 89.62 192 LEU A N 1
ATOM 1462 C CA . LEU A 1 192 ? -11.631 -0.140 22.156 1.00 89.62 192 LEU A CA 1
ATOM 1463 C C . LEU A 1 192 ? -11.874 -1.251 23.173 1.00 89.62 192 LEU A C 1
ATOM 1465 O O . LEU A 1 192 ? -12.354 -0.988 24.280 1.00 89.62 192 LEU A O 1
ATOM 1469 N N . THR A 1 193 ? -11.514 -2.473 22.804 1.00 89.38 193 THR A N 1
ATOM 1470 C CA . THR A 1 193 ? -11.515 -3.631 23.702 1.00 89.38 193 THR A CA 1
ATOM 1471 C C . THR A 1 193 ? -10.272 -3.639 24.602 1.00 89.38 193 THR A C 1
ATOM 1473 O O . THR A 1 193 ? -9.361 -2.823 24.437 1.00 89.38 193 THR A O 1
ATOM 1476 N N . GLU A 1 194 ? -10.238 -4.532 25.596 1.00 86.69 194 GLU A N 1
ATOM 1477 C CA . GLU A 1 194 ? -9.046 -4.724 26.439 1.00 86.69 194 GLU A CA 1
ATOM 1478 C C . GLU A 1 194 ? -7.857 -5.231 25.615 1.00 86.69 194 GLU A C 1
ATOM 1480 O O . GLU A 1 194 ? -6.732 -4.762 25.808 1.00 86.69 194 GLU A O 1
ATOM 1485 N N . ASP A 1 195 ? -8.115 -6.119 24.654 1.00 85.50 195 ASP A N 1
ATOM 1486 C CA . ASP A 1 195 ? -7.073 -6.686 23.807 1.00 85.50 195 ASP A CA 1
ATOM 1487 C C . ASP A 1 195 ? -6.484 -5.612 22.864 1.00 85.50 195 ASP A C 1
ATOM 1489 O O . ASP A 1 195 ? -5.260 -5.454 22.813 1.00 85.50 195 ASP A O 1
ATOM 1493 N N . ASP A 1 196 ? -7.319 -4.728 22.291 1.00 86.31 196 ASP A N 1
ATOM 1494 C CA . ASP A 1 196 ? -6.865 -3.565 21.502 1.00 86.31 196 ASP A CA 1
ATOM 1495 C C . ASP A 1 196 ? -5.931 -2.647 22.316 1.00 86.31 196 ASP A C 1
ATOM 1497 O O . ASP A 1 196 ? -4.884 -2.195 21.841 1.00 86.31 196 ASP A O 1
ATOM 1501 N N . GLN A 1 197 ? -6.292 -2.367 23.573 1.00 86.19 197 GLN A N 1
ATOM 1502 C CA . GLN A 1 197 ? -5.464 -1.548 24.463 1.00 86.19 197 GLN A CA 1
ATOM 1503 C C . GLN A 1 197 ? -4.139 -2.246 24.787 1.00 86.19 197 GLN A C 1
ATOM 1505 O O . GLN A 1 197 ? -3.096 -1.591 24.840 1.00 86.19 197 GLN A O 1
ATOM 1510 N N . SER A 1 198 ? -4.161 -3.571 24.960 1.00 85.06 198 SER A N 1
ATOM 1511 C CA . SER A 1 198 ? -2.962 -4.380 25.199 1.00 85.06 198 SER A CA 1
ATOM 1512 C C . SER A 1 198 ? -2.009 -4.387 23.995 1.00 85.06 198 SER A C 1
ATOM 1514 O O . SER A 1 198 ? -0.789 -4.323 24.172 1.00 85.06 198 SER A O 1
ATOM 1516 N N . ALA A 1 199 ? -2.558 -4.355 22.776 1.00 81.50 199 ALA A N 1
ATOM 1517 C CA . ALA A 1 199 ? -1.823 -4.211 21.522 1.00 81.50 199 ALA A CA 1
ATOM 1518 C C . ALA A 1 199 ? -1.289 -2.780 21.294 1.00 81.50 199 ALA A C 1
ATOM 1520 O O . ALA A 1 199 ? -0.528 -2.528 20.356 1.00 81.50 199 ALA A O 1
ATOM 1521 N N . GLY A 1 200 ? -1.648 -1.830 22.166 1.00 86.69 200 GLY A N 1
ATOM 1522 C CA . GLY A 1 200 ? -1.221 -0.435 22.096 1.00 86.69 200 GLY A CA 1
ATOM 1523 C C . GLY A 1 200 ? -2.075 0.424 21.165 1.00 86.69 200 GLY A C 1
ATOM 1524 O O . GLY A 1 200 ? -1.634 1.506 20.768 1.00 86.69 200 GLY A O 1
ATOM 1525 N N . VAL A 1 201 ? -3.280 -0.016 20.796 1.00 90.19 201 VAL A N 1
ATOM 1526 C CA . VAL A 1 201 ? -4.235 0.804 20.045 1.00 90.19 201 VAL A CA 1
ATOM 1527 C C . VAL A 1 201 ? -4.748 1.927 20.950 1.00 90.19 201 VAL A C 1
ATOM 1529 O O . VAL A 1 201 ? -5.258 1.700 22.041 1.00 90.19 201 VAL A O 1
ATOM 1532 N N . ILE A 1 202 ? -4.604 3.167 20.488 1.00 90.56 202 ILE A N 1
ATOM 1533 C CA . ILE A 1 202 ? -5.004 4.378 21.220 1.00 90.56 202 ILE A CA 1
ATOM 1534 C C . ILE A 1 202 ? -6.353 4.890 20.737 1.00 90.56 202 ILE A C 1
ATOM 1536 O O . ILE A 1 202 ? -7.122 5.456 21.512 1.00 90.56 202 ILE A O 1
ATOM 1540 N N . SER A 1 203 ? -6.627 4.754 19.442 1.00 91.94 203 SER A N 1
ATOM 1541 C CA . SER A 1 203 ? -7.908 5.163 18.885 1.00 91.94 203 SER A CA 1
ATOM 1542 C C . SER A 1 203 ? -8.260 4.341 17.662 1.00 91.94 203 SER A C 1
ATOM 1544 O O . SER A 1 203 ? -7.418 4.148 16.783 1.00 91.94 203 SER A O 1
ATOM 1546 N N . ASP A 1 204 ? -9.532 3.992 17.558 1.00 92.94 204 ASP A N 1
ATOM 1547 C CA . ASP A 1 204 ? -10.134 3.402 16.377 1.00 92.94 204 ASP A CA 1
ATOM 1548 C C . ASP A 1 204 ? -11.347 4.243 15.971 1.00 92.94 204 ASP A C 1
ATOM 1550 O O . ASP A 1 204 ? -12.271 4.466 16.755 1.00 92.94 204 ASP A O 1
ATOM 1554 N N . THR A 1 205 ? -11.314 4.792 14.759 1.00 93.19 205 THR A N 1
ATOM 1555 C CA . THR A 1 205 ? -12.299 5.782 14.314 1.00 93.19 205 THR A CA 1
ATOM 1556 C C . THR A 1 205 ? -12.716 5.554 12.875 1.00 93.19 205 THR A C 1
ATOM 1558 O O . THR A 1 205 ? -11.898 5.247 12.015 1.00 93.19 205 THR A O 1
ATOM 1561 N N . GLU A 1 206 ? -13.993 5.760 12.581 1.00 92.62 206 GLU A N 1
ATOM 1562 C CA . GLU A 1 206 ? -14.499 5.862 11.218 1.00 92.62 206 GLU A CA 1
ATOM 1563 C C . GLU A 1 206 ? -14.450 7.319 10.770 1.00 92.62 206 GLU A C 1
ATOM 1565 O O . GLU A 1 206 ? -14.901 8.232 11.469 1.00 92.62 206 GLU A O 1
ATOM 1570 N N . VAL A 1 207 ? -13.897 7.551 9.586 1.00 92.00 207 VAL A N 1
ATOM 1571 C CA . VAL A 1 207 ? -13.587 8.878 9.072 1.00 92.00 207 VAL A CA 1
ATOM 1572 C C . VAL A 1 207 ? -13.874 9.006 7.577 1.00 92.00 207 VAL A C 1
ATOM 1574 O O . VAL A 1 207 ? -13.972 8.024 6.841 1.00 92.00 207 VAL A O 1
ATOM 1577 N N . VAL A 1 208 ? -13.936 10.256 7.115 1.00 89.31 208 VAL A N 1
ATOM 1578 C CA . VAL A 1 208 ? -13.814 10.624 5.698 1.00 89.31 208 VAL A CA 1
ATOM 1579 C C . VAL A 1 208 ? -12.472 11.306 5.478 1.00 89.31 208 VAL A C 1
ATOM 1581 O O . VAL A 1 208 ? -12.101 12.249 6.188 1.00 89.31 208 VAL A O 1
ATOM 1584 N N . LEU A 1 209 ? -11.741 10.858 4.462 1.00 85.88 209 LEU A N 1
ATOM 1585 C CA . LEU A 1 209 ? -10.462 11.442 4.084 1.00 85.88 209 LEU A CA 1
ATOM 1586 C C . LEU A 1 209 ? -10.634 12.560 3.056 1.00 85.88 209 LEU A C 1
ATOM 1588 O O . LEU A 1 209 ? -11.533 12.546 2.220 1.00 85.88 209 LEU A O 1
ATOM 1592 N N . GLY A 1 210 ? -9.743 13.551 3.112 1.00 78.75 210 GLY A N 1
ATOM 1593 C CA . GLY A 1 210 ? -9.718 14.663 2.158 1.00 78.75 210 GLY A CA 1
ATOM 1594 C C . GLY A 1 210 ? -10.778 15.744 2.385 1.00 78.75 210 GLY A C 1
ATOM 1595 O O . GLY A 1 210 ? -10.680 16.797 1.767 1.00 78.75 210 GLY A O 1
ATOM 1596 N N . ALA A 1 211 ? -11.729 15.550 3.306 1.00 71.19 211 ALA A N 1
ATOM 1597 C CA . ALA A 1 211 ? -12.793 16.521 3.592 1.00 71.19 211 ALA A CA 1
ATOM 1598 C C . ALA A 1 211 ? -12.275 17.890 4.085 1.00 71.19 211 ALA A C 1
ATOM 1600 O O . ALA A 1 211 ? -12.928 18.907 3.879 1.00 71.19 211 ALA A O 1
ATOM 1601 N N . SER A 1 212 ? -11.092 17.917 4.704 1.00 64.81 212 SER A N 1
ATOM 1602 C CA . SER A 1 212 ? -10.428 19.135 5.198 1.00 64.81 212 SER A CA 1
ATOM 1603 C C . SER A 1 212 ? -9.291 19.613 4.283 1.00 64.81 212 SER A C 1
ATOM 1605 O O . SER A 1 212 ? -8.465 20.430 4.697 1.00 64.81 212 SER A O 1
ATOM 1607 N N . ALA A 1 213 ? -9.171 19.068 3.066 1.00 63.97 213 ALA A N 1
ATOM 1608 C CA . ALA A 1 213 ? -8.115 19.462 2.142 1.00 63.97 213 ALA A CA 1
ATOM 1609 C C . ALA A 1 213 ? -8.354 20.893 1.638 1.00 63.97 213 ALA A C 1
ATOM 1611 O O . ALA A 1 213 ? -9.415 21.214 1.114 1.00 63.97 213 ALA A O 1
ATOM 1612 N N . SER A 1 214 ? -7.334 21.748 1.742 1.00 58.41 214 SER A N 1
ATOM 1613 C CA . SER A 1 214 ? -7.396 23.149 1.297 1.00 58.41 214 SER A CA 1
ATOM 1614 C C . SER A 1 214 ? -7.520 23.317 -0.222 1.00 58.41 214 SER A C 1
ATOM 1616 O O . SER A 1 214 ? -7.756 24.419 -0.708 1.00 58.41 214 SER A O 1
ATOM 1618 N N . ASN A 1 215 ? -7.332 22.241 -0.987 1.00 66.25 215 ASN A N 1
ATOM 1619 C CA . ASN A 1 215 ? -7.356 22.256 -2.440 1.00 66.25 215 ASN A CA 1
ATOM 1620 C C . ASN A 1 215 ? -8.625 21.568 -2.957 1.00 66.25 215 ASN A C 1
ATOM 1622 O O . ASN A 1 215 ? -8.742 20.349 -2.844 1.00 66.25 215 ASN A O 1
ATOM 1626 N N . HIS A 1 216 ? -9.511 22.335 -3.599 1.00 61.12 216 HIS A N 1
ATOM 1627 C CA . HIS A 1 216 ? -10.771 21.865 -4.194 1.00 61.12 216 HIS A CA 1
ATOM 1628 C C . HIS A 1 216 ? -10.611 20.767 -5.261 1.00 61.12 216 HIS A C 1
ATOM 1630 O O . HIS A 1 216 ? -11.579 20.085 -5.576 1.00 61.12 216 HIS A O 1
ATOM 1636 N N . LYS A 1 217 ? -9.407 20.572 -5.819 1.00 65.25 217 LYS A N 1
ATOM 1637 C CA . LYS A 1 217 ? -9.115 19.459 -6.743 1.00 65.25 217 LYS A CA 1
ATOM 1638 C C . LYS A 1 217 ? -8.871 18.125 -6.033 1.00 65.25 217 LYS A C 1
ATOM 1640 O O . LYS A 1 217 ? -8.714 17.107 -6.695 1.00 65.25 217 LYS A O 1
ATOM 1645 N N . THR A 1 218 ? -8.775 18.132 -4.707 1.00 69.00 218 THR A N 1
ATOM 1646 C CA . THR A 1 218 ? -8.542 16.923 -3.919 1.00 69.00 218 THR A CA 1
ATOM 1647 C C . THR A 1 218 ? -9.841 16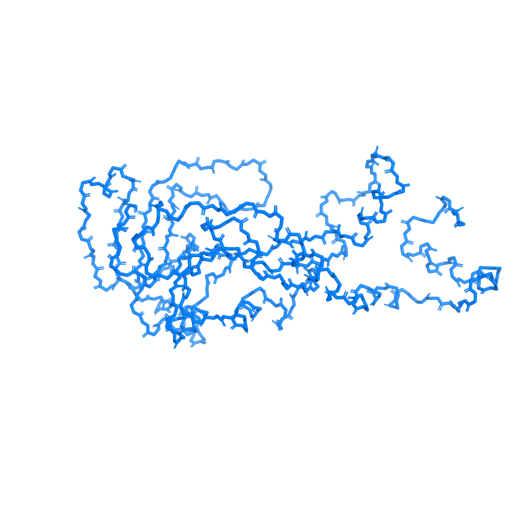.138 -3.843 1.00 69.00 218 THR A C 1
ATOM 1649 O O . THR A 1 218 ? -10.774 16.565 -3.168 1.00 69.00 218 THR A O 1
ATOM 1652 N N . GLN A 1 219 ? -9.907 14.999 -4.530 1.00 74.75 219 GLN A N 1
ATOM 1653 C CA . GLN A 1 219 ? -11.041 14.092 -4.387 1.00 74.75 219 GLN A CA 1
ATOM 1654 C C . GLN A 1 219 ? -11.052 13.519 -2.969 1.00 74.75 219 GLN A C 1
ATOM 1656 O O . GLN A 1 219 ? -10.031 13.032 -2.479 1.00 74.75 219 GLN A O 1
ATOM 1661 N N . THR A 1 220 ? -12.190 13.633 -2.294 1.00 83.50 220 THR A N 1
ATOM 1662 C CA . THR A 1 220 ? -12.416 13.021 -0.984 1.00 83.50 220 THR A CA 1
ATOM 1663 C C . THR A 1 220 ? -12.583 11.513 -1.131 1.00 83.50 220 THR A C 1
ATOM 1665 O O . THR A 1 220 ? -12.863 11.023 -2.229 1.00 83.50 220 THR A O 1
ATOM 1668 N N . SER A 1 221 ? -12.437 10.771 -0.033 1.00 86.62 221 SER A N 1
ATOM 1669 C CA . SER A 1 221 ? -12.855 9.369 -0.051 1.00 86.62 221 SER A CA 1
ATOM 1670 C C . SER A 1 221 ? -14.364 9.280 -0.297 1.00 86.62 221 SER A C 1
ATOM 1672 O O . SER A 1 221 ? -15.129 10.047 0.292 1.00 86.62 221 SER A O 1
ATOM 1674 N N . ASP A 1 222 ? -14.785 8.382 -1.183 1.00 87.94 222 ASP A N 1
ATOM 1675 C CA . ASP A 1 222 ? -16.200 8.148 -1.526 1.00 87.94 222 ASP A CA 1
ATOM 1676 C C . ASP A 1 222 ? -16.867 7.059 -0.666 1.00 87.94 222 ASP A C 1
ATOM 1678 O O . ASP A 1 222 ? -18.072 6.835 -0.748 1.00 87.94 222 ASP A O 1
ATOM 1682 N N . HIS A 1 223 ? -16.090 6.430 0.210 1.00 89.69 223 HIS A N 1
ATOM 1683 C CA . HIS A 1 223 ? -16.505 5.402 1.154 1.00 89.69 223 HIS A CA 1
ATOM 1684 C C . HIS A 1 223 ? -16.043 5.755 2.574 1.00 89.69 223 HIS A C 1
ATOM 1686 O O . HIS A 1 223 ? -15.240 6.674 2.791 1.00 89.69 223 HIS A O 1
ATOM 1692 N N . ARG A 1 224 ? -16.580 5.024 3.559 1.00 89.94 224 ARG A N 1
ATOM 1693 C CA . ARG A 1 224 ? -16.133 5.110 4.954 1.00 89.94 224 ARG A CA 1
ATOM 1694 C C . ARG A 1 224 ? -14.757 4.484 5.080 1.00 89.94 224 ARG A C 1
ATOM 1696 O O . ARG A 1 224 ? -14.503 3.423 4.519 1.00 89.94 224 ARG A O 1
ATOM 1703 N N . VAL A 1 225 ? -13.894 5.142 5.838 1.00 92.31 225 VAL A N 1
ATOM 1704 C CA . VAL A 1 225 ? -12.524 4.695 6.054 1.00 92.31 225 VAL A CA 1
ATOM 1705 C C . VAL A 1 225 ? -12.288 4.573 7.547 1.00 92.31 225 VAL A C 1
ATOM 1707 O O . VAL A 1 225 ? -12.626 5.480 8.300 1.00 92.31 225 VAL A O 1
ATOM 1710 N N . ARG A 1 226 ? -11.687 3.477 7.984 1.00 93.31 226 ARG A N 1
ATOM 1711 C CA . ARG A 1 226 ? -11.219 3.294 9.352 1.00 93.31 226 ARG A CA 1
ATOM 1712 C C . ARG A 1 226 ? -9.830 3.904 9.509 1.00 93.31 226 ARG A C 1
ATOM 1714 O O . ARG A 1 226 ? -8.950 3.715 8.665 1.00 93.31 226 ARG A O 1
ATOM 1721 N N . PHE A 1 227 ? -9.645 4.660 10.579 1.00 91.94 227 PHE A N 1
ATOM 1722 C CA . PHE A 1 227 ? -8.413 5.336 10.945 1.00 91.94 227 PHE A CA 1
ATOM 1723 C C . PHE A 1 227 ? -8.010 4.896 12.349 1.00 91.94 227 PHE A C 1
ATOM 1725 O O . PHE A 1 227 ? -8.664 5.251 13.333 1.00 91.94 227 PHE A O 1
ATOM 1732 N N . ILE A 1 228 ? -6.933 4.116 12.414 1.00 92.06 228 ILE A N 1
ATOM 1733 C CA . ILE A 1 228 ? -6.440 3.481 13.637 1.00 92.06 228 ILE A CA 1
ATOM 1734 C C . ILE A 1 228 ? -5.125 4.147 14.031 1.00 92.06 228 ILE A C 1
ATOM 1736 O O . ILE A 1 228 ? -4.243 4.353 13.189 1.00 92.06 228 ILE A O 1
ATOM 1740 N N . VAL A 1 229 ? -4.986 4.497 15.307 1.00 92.06 229 VAL A N 1
ATOM 1741 C CA . VAL A 1 229 ? -3.759 5.062 15.874 1.00 92.06 229 VAL A CA 1
ATOM 1742 C C . VAL A 1 229 ? -3.206 4.089 16.896 1.00 92.06 229 VAL A C 1
ATOM 1744 O O . VAL A 1 229 ? -3.887 3.755 17.859 1.00 92.06 229 VAL A O 1
ATOM 1747 N N . ILE A 1 230 ? -1.964 3.668 16.690 1.00 90.31 230 ILE A N 1
ATOM 1748 C CA . ILE A 1 230 ? -1.268 2.688 17.522 1.00 90.31 230 ILE A CA 1
ATOM 1749 C C . ILE A 1 230 ? -0.044 3.360 18.138 1.00 90.31 230 ILE A C 1
ATOM 1751 O O . ILE A 1 230 ? 0.714 4.054 17.446 1.00 90.31 230 ILE A O 1
ATOM 1755 N N . GLN A 1 231 ? 0.152 3.163 19.437 1.00 88.44 231 GLN A N 1
ATOM 1756 C CA . GLN A 1 231 ? 1.350 3.587 20.138 1.00 88.44 231 GLN A CA 1
ATOM 1757 C C . GLN A 1 231 ? 2.520 2.716 19.698 1.00 88.44 231 GLN A C 1
ATOM 1759 O O . GLN A 1 231 ? 2.484 1.495 19.806 1.00 88.44 231 GLN A O 1
ATOM 1764 N N . VAL A 1 232 ? 3.589 3.346 19.226 1.00 83.25 232 VAL A N 1
ATOM 1765 C CA . VAL A 1 232 ? 4.820 2.642 18.867 1.00 83.25 232 VAL A CA 1
ATOM 1766 C C . VAL A 1 232 ? 6.001 3.264 19.599 1.00 83.25 232 VAL A C 1
ATOM 1768 O O . VAL A 1 232 ? 6.006 4.477 19.832 1.00 83.25 232 VAL A O 1
ATOM 1771 N N . PRO A 1 233 ? 7.031 2.474 19.957 1.00 74.31 233 PRO A N 1
ATOM 1772 C CA . PRO A 1 233 ? 8.232 3.018 20.566 1.00 74.31 233 PRO A CA 1
ATOM 1773 C C . PRO A 1 233 ? 8.778 4.175 19.715 1.00 74.31 233 PRO A C 1
ATOM 1775 O O . PRO A 1 233 ? 8.896 4.032 18.490 1.00 74.31 233 PRO A O 1
ATOM 1778 N N . PRO A 1 234 ? 9.100 5.331 20.321 1.00 64.75 234 PRO A N 1
ATOM 1779 C CA . PRO A 1 234 ? 9.592 6.474 19.572 1.00 64.75 234 PRO A CA 1
ATOM 1780 C C . PRO A 1 234 ? 10.908 6.101 18.888 1.00 64.75 234 PRO A C 1
ATOM 1782 O O . PRO A 1 234 ? 11.927 5.853 19.531 1.00 64.75 234 PRO A O 1
ATOM 1785 N N . HIS A 1 235 ? 10.897 6.060 17.557 1.00 58.84 235 HIS A N 1
ATOM 1786 C CA . HIS A 1 235 ? 12.104 5.787 16.792 1.00 58.84 235 HIS A CA 1
ATOM 1787 C C . HIS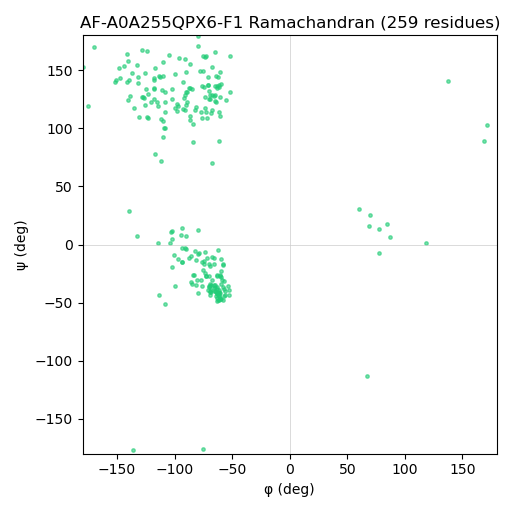 A 1 235 ? 12.901 7.086 16.614 1.00 58.84 235 HIS A C 1
ATOM 1789 O O . HIS A 1 235 ? 12.580 7.925 15.769 1.00 58.84 235 HIS A O 1
ATOM 1795 N N . ALA A 1 236 ? 13.984 7.231 17.384 1.00 49.97 236 ALA A N 1
ATOM 1796 C CA . ALA A 1 236 ? 14.961 8.302 17.201 1.00 49.97 236 ALA A CA 1
ATOM 1797 C C . ALA A 1 236 ? 15.782 8.073 15.919 1.00 49.97 236 ALA A C 1
ATOM 1799 O O . ALA A 1 236 ? 16.165 6.951 15.586 1.00 49.97 236 ALA A O 1
ATOM 1800 N N . ARG A 1 237 ? 16.011 9.134 15.145 1.00 60.06 237 ARG A N 1
ATOM 1801 C CA . ARG A 1 237 ? 16.574 9.057 13.790 1.00 60.06 237 ARG A CA 1
ATOM 1802 C C . ARG A 1 237 ? 18.080 8.756 13.812 1.00 60.06 237 ARG A C 1
ATOM 1804 O O . ARG A 1 237 ? 18.820 9.440 14.505 1.00 60.06 237 ARG A O 1
ATOM 1811 N N . THR A 1 238 ? 18.557 7.839 12.966 1.00 51.75 238 THR A N 1
ATOM 1812 C CA . THR A 1 238 ? 20.001 7.561 12.762 1.00 51.75 238 THR A CA 1
ATOM 1813 C C . THR A 1 238 ? 20.580 8.135 11.454 1.00 51.75 238 THR A C 1
ATOM 1815 O O . THR A 1 238 ? 21.766 7.976 11.187 1.00 51.75 238 THR A O 1
ATOM 1818 N N . GLY A 1 239 ? 19.786 8.838 10.627 1.00 48.25 239 GLY A N 1
ATOM 1819 C CA . GLY A 1 239 ? 20.205 9.348 9.304 1.00 48.25 239 GLY A CA 1
ATOM 1820 C C . GLY A 1 239 ? 19.779 10.791 9.003 1.00 48.25 239 GLY A C 1
ATOM 1821 O O . GLY A 1 239 ? 19.197 11.444 9.856 1.00 48.25 239 GLY A O 1
ATOM 1822 N N . SER A 1 240 ? 20.067 11.309 7.795 1.00 44.28 240 SER A N 1
ATOM 1823 C CA . SER A 1 240 ? 19.841 12.722 7.406 1.00 44.28 240 SER A CA 1
ATOM 1824 C C . SER A 1 240 ? 18.499 13.018 6.700 1.00 44.28 240 SER A C 1
ATOM 1826 O O . SER A 1 240 ? 18.087 14.179 6.641 1.00 44.28 240 SER A O 1
ATOM 1828 N N . LYS A 1 241 ? 17.771 11.999 6.213 1.00 41.28 241 LYS A N 1
ATOM 1829 C CA . LYS A 1 241 ? 16.496 12.145 5.477 1.00 41.28 241 LYS A CA 1
ATOM 1830 C C . LYS A 1 241 ? 15.388 11.265 6.069 1.00 41.28 241 LYS A C 1
ATOM 1832 O O . LYS A 1 241 ? 15.577 10.065 6.205 1.00 41.28 241 LYS A O 1
ATOM 1837 N N . GLY A 1 242 ? 14.240 11.874 6.382 1.00 49.28 242 GLY A N 1
ATOM 1838 C CA . GLY A 1 242 ? 13.052 11.241 6.980 1.00 49.28 242 GLY A CA 1
ATOM 1839 C C . GLY A 1 242 ? 12.450 12.118 8.087 1.00 49.28 242 GLY A C 1
ATOM 1840 O O . GLY A 1 242 ? 13.214 12.758 8.813 1.00 49.28 242 GLY A O 1
ATOM 1841 N N . SER A 1 243 ? 11.114 12.191 8.175 1.00 52.88 243 SER A N 1
ATOM 1842 C CA . SER A 1 243 ? 10.407 12.821 9.302 1.00 52.88 243 SER A CA 1
ATOM 1843 C C . SER A 1 243 ? 10.544 11.961 10.561 1.00 52.88 243 SER A C 1
ATOM 1845 O O . SER A 1 243 ? 10.589 10.734 10.458 1.00 52.88 243 SER A O 1
ATOM 1847 N N . ASN A 1 244 ? 10.650 12.603 11.727 1.00 56.81 244 ASN A N 1
ATOM 1848 C CA . ASN A 1 244 ? 10.623 11.909 13.014 1.00 56.81 244 ASN A CA 1
ATOM 1849 C C . ASN A 1 244 ? 9.279 11.188 13.166 1.00 56.81 244 ASN A C 1
ATOM 1851 O O . ASN A 1 244 ? 8.247 11.760 12.824 1.00 56.81 244 ASN A O 1
ATOM 1855 N N . CYS A 1 245 ? 9.304 9.954 13.668 1.00 62.75 245 CYS A N 1
ATOM 1856 C CA . CYS A 1 245 ? 8.088 9.317 14.157 1.00 62.75 245 CYS A CA 1
ATOM 1857 C C . CYS A 1 245 ? 7.734 9.991 15.484 1.00 62.75 245 CYS A C 1
ATOM 1859 O O . CYS A 1 245 ? 8.582 10.063 16.372 1.00 62.75 245 CYS A O 1
ATOM 1861 N N . ASP A 1 246 ? 6.513 10.486 15.618 1.00 72.94 246 ASP A N 1
ATOM 1862 C CA . ASP A 1 246 ? 6.013 11.139 16.831 1.00 72.94 246 ASP A CA 1
ATOM 1863 C C . ASP A 1 246 ? 5.585 10.139 17.920 1.00 72.94 246 ASP A C 1
ATOM 1865 O O . ASP A 1 246 ? 4.954 10.527 18.895 1.00 72.94 246 ASP A O 1
ATOM 1869 N N . GLY A 1 247 ? 5.950 8.861 17.765 1.00 80.31 247 GLY A N 1
ATOM 1870 C CA . GLY A 1 247 ? 5.550 7.772 18.659 1.00 80.31 247 GLY A CA 1
ATOM 1871 C C . GLY A 1 247 ? 4.210 7.135 18.289 1.00 80.31 247 GLY A C 1
ATOM 1872 O O . GLY A 1 247 ? 3.734 6.268 19.016 1.00 80.31 247 GLY A O 1
ATOM 1873 N N . TYR A 1 248 ? 3.614 7.526 17.156 1.00 86.00 248 TYR A N 1
ATOM 1874 C CA . TYR A 1 248 ? 2.317 7.016 16.724 1.00 86.00 248 TYR A CA 1
ATOM 1875 C C . TYR A 1 248 ? 2.359 6.476 15.295 1.00 86.00 248 TYR A C 1
ATOM 1877 O O . TYR A 1 248 ? 2.741 7.165 14.342 1.00 86.00 248 TYR A O 1
ATOM 1885 N N . LEU A 1 249 ? 1.905 5.237 15.128 1.00 86.88 249 LEU A N 1
ATOM 1886 C CA . LEU A 1 249 ? 1.609 4.664 13.825 1.00 86.88 249 LEU A CA 1
ATOM 1887 C C . LEU A 1 249 ? 0.140 4.927 13.503 1.00 86.88 249 LEU A C 1
ATOM 1889 O O . LEU A 1 249 ? -0.747 4.595 14.278 1.00 86.88 249 LEU A O 1
ATOM 1893 N N . ARG A 1 250 ? -0.111 5.537 12.346 1.00 91.00 250 ARG A N 1
ATOM 1894 C CA . ARG A 1 250 ? -1.460 5.819 11.850 1.00 91.00 250 ARG A CA 1
ATOM 1895 C C . ARG A 1 250 ? -1.739 4.891 10.685 1.00 91.00 250 ARG A C 1
ATOM 1897 O O . ARG A 1 250 ? -0.986 4.919 9.709 1.00 91.00 250 ARG A O 1
ATOM 1904 N N . LEU A 1 251 ? -2.792 4.098 10.780 1.00 91.62 251 LEU A N 1
ATOM 1905 C CA . LEU A 1 251 ? -3.241 3.187 9.737 1.00 91.62 251 LEU A CA 1
ATOM 1906 C C . LEU A 1 251 ? -4.578 3.656 9.179 1.00 91.62 251 LEU A C 1
ATOM 1908 O O . LEU A 1 251 ? -5.420 4.197 9.891 1.00 91.62 251 LEU A O 1
ATOM 1912 N N . VAL A 1 252 ? -4.740 3.458 7.880 1.00 91.88 252 VAL A N 1
ATOM 1913 C CA . VAL A 1 252 ? -5.931 3.802 7.118 1.00 91.88 252 VAL A CA 1
ATOM 1914 C C . VAL A 1 252 ? -6.379 2.556 6.380 1.00 91.88 252 VAL A C 1
ATOM 1916 O O . VAL A 1 252 ? -5.588 1.988 5.627 1.00 91.88 252 VAL A O 1
ATOM 1919 N N . THR A 1 253 ? -7.631 2.152 6.551 1.00 93.31 253 THR A N 1
ATOM 1920 C CA . THR A 1 253 ? -8.158 0.952 5.897 1.00 93.31 253 THR A CA 1
ATOM 1921 C C . THR A 1 253 ? -9.644 1.074 5.584 1.00 93.31 253 THR A C 1
ATOM 1923 O O . THR A 1 253 ? -10.363 1.794 6.268 1.00 93.31 253 THR A O 1
ATOM 1926 N N . ASN A 1 254 ? -10.112 0.389 4.542 1.00 92.62 254 ASN A N 1
ATOM 1927 C CA . ASN A 1 254 ? -11.540 0.170 4.288 1.00 92.62 254 ASN A CA 1
ATOM 1928 C C . ASN A 1 254 ? -12.042 -1.175 4.857 1.00 92.62 254 ASN A C 1
ATOM 1930 O O . ASN A 1 254 ? -13.177 -1.561 4.594 1.00 92.62 254 ASN A O 1
ATOM 1934 N N . VAL A 1 255 ? -11.216 -1.887 5.634 1.00 89.31 255 VAL A N 1
ATOM 1935 C CA . VAL A 1 255 ? -11.588 -3.128 6.325 1.00 89.31 255 VAL A CA 1
ATOM 1936 C C . VAL A 1 255 ? -12.221 -2.789 7.678 1.00 89.31 255 VAL A C 1
ATOM 1938 O O . VAL A 1 255 ? -11.546 -2.305 8.589 1.00 89.31 255 VAL A O 1
ATOM 1941 N N . MET A 1 256 ? -13.527 -3.033 7.803 1.00 87.62 256 MET A N 1
ATOM 1942 C CA . MET A 1 256 ? -14.329 -2.605 8.963 1.00 87.62 256 MET A CA 1
ATOM 1943 C C . MET A 1 256 ? -14.622 -3.731 9.966 1.00 87.62 256 MET A C 1
ATOM 1945 O O . MET A 1 256 ? -14.941 -3.443 11.121 1.00 87.62 256 MET A O 1
ATOM 1949 N N . ASP A 1 257 ? -14.499 -4.988 9.534 1.00 84.88 257 ASP A N 1
ATOM 1950 C CA . ASP A 1 257 ? -14.997 -6.167 10.264 1.00 84.88 257 ASP A CA 1
ATOM 1951 C C . ASP A 1 257 ? -13.900 -6.955 10.999 1.00 84.88 257 ASP A C 1
ATOM 1953 O O . ASP A 1 257 ? -14.161 -8.008 11.572 1.00 84.88 257 ASP A O 1
ATOM 1957 N N . VAL A 1 258 ? -12.665 -6.450 10.991 1.00 83.62 258 VAL A N 1
ATOM 1958 C CA . VAL A 1 258 ? -11.512 -7.060 11.676 1.00 83.62 258 VAL A CA 1
ATOM 1959 C C . VAL A 1 258 ? -11.268 -6.328 13.007 1.00 83.62 258 VAL A C 1
ATOM 1961 O O . VAL A 1 258 ? -11.508 -5.117 13.063 1.00 83.62 258 VAL A O 1
ATOM 1964 N N . PRO A 1 259 ? -10.802 -7.000 14.077 1.00 81.12 259 PRO A N 1
ATOM 1965 C CA . PRO A 1 259 ? -10.317 -6.341 15.299 1.00 81.12 259 PRO A CA 1
ATOM 1966 C C . PRO A 1 259 ? -9.258 -5.253 15.025 1.00 81.12 259 PRO A C 1
ATOM 1968 O O . PRO A 1 259 ? -8.748 -5.156 13.906 1.00 81.12 259 PRO A O 1
ATOM 1971 N N . ALA A 1 260 ? -9.010 -4.344 15.978 1.00 76.88 260 ALA A N 1
ATOM 1972 C CA . ALA A 1 260 ? -8.016 -3.278 15.774 1.00 76.88 260 ALA A CA 1
ATOM 1973 C C . ALA A 1 260 ? -6.577 -3.729 16.090 1.00 76.88 260 ALA A C 1
ATOM 1975 O O . ALA A 1 260 ? -5.640 -3.139 15.546 1.00 76.88 260 ALA A O 1
ATOM 1976 N N . GLU A 1 261 ? -6.433 -4.727 16.964 1.00 75.00 261 GLU A N 1
ATOM 1977 C CA . GLU A 1 261 ? -5.196 -5.453 17.297 1.00 75.00 261 GLU A CA 1
ATOM 1978 C C . GLU A 1 261 ? -4.511 -6.201 16.139 1.00 75.00 261 GLU A C 1
ATOM 1980 O O . GLU A 1 261 ? -5.191 -6.615 15.169 1.00 75.00 261 GLU A O 1
#

Mean predicted aligned error: 16.22 Å

pLDDT: mean 70.06, std 16.14, range [32.62, 93.31]

Foldseek 3Di:
DDDVVQDDLVSVQVVQPDPVVCVVVVDHRDDSVNVLCVLVVDDCVVVQVVQVVVLVVAAFADQVVPPLDQFFEKEKDKDKDPDPVCVVDVVDDDDDDDDPDPDDDPFIKIWIFTARPRGRGGPGIDIDTPDDDDCRQNLNVCLVVADARHEYEEEQSNPAQVSCQSCVVRNHKYKYWHDPPFDWAFDAWDDADPVCVVQQWPTKTWTKGPPPPPDPPRDIHPDIKIKIKGFADFDDDPDDDDDGDPRITIMIIPDDRGHND

Secondary structure (DSSP, 8-state):
---TT--SHHHHHHHTT-HHHHHHH---PPPHHHHHHHHHHS-SHHHHHHHHHHHTTSPPPPGGG-TT-SSEEEEEEEEEE--HHHHHHHHH-------SSTT--SS-EEEEEEEETTTTEEEEEEEEESS--GGGSHHHHHHHT--SSEEEEE-TTS--HHHHHHHHHTT-EEEEEPPTT---EEEEEEPPPHHHHHTTEEEEEEEESSTT-S-TTSPPPSS-EEEEEEE-------SSSSPPP-SEEEEEES--SS---

Solvent-accessible surface area (backbone atoms only — not comparable to full-atom values): 15441 Å² total; per-residue (Å²): 140,87,59,96,86,57,86,44,72,66,39,51,32,59,50,30,65,36,66,71,48,24,70,73,70,75,44,72,69,52,47,67,66,61,61,65,45,48,74,77,66,58,74,52,64,68,57,38,53,52,49,56,63,52,35,74,73,57,68,84,47,76,60,84,86,50,77,84,53,96,40,53,48,28,36,49,51,77,48,72,47,60,45,77,65,43,52,57,41,66,73,71,55,84,92,79,89,89,68,102,59,94,84,75,80,92,70,44,34,25,34,42,33,37,25,33,61,54,41,73,32,60,77,42,64,47,69,38,62,59,78,51,64,71,75,53,24,70,63,46,44,50,64,75,64,66,63,63,57,25,27,40,36,36,50,50,86,62,68,43,42,66,55,52,43,53,40,48,73,53,65,20,43,39,41,28,31,48,54,95,83,66,63,63,39,81,74,46,80,51,88,78,52,73,65,23,48,73,64,28,45,76,44,44,30,36,25,34,42,45,75,71,52,92,48,90,85,55,56,46,41,87,57,75,30,35,42,37,34,29,61,41,83,65,57,78,83,91,73,96,82,80,82,79,55,89,28,60,47,40,38,37,24,65,67,79,91,57,77,90,94